Protein AF-A0A679JKT1-F1 (afdb_monomer)

Radius of gyration: 26.31 Å; Cα contacts (8 Å, |Δi|>4): 224; chains: 1; bounding box: 62×57×51 Å

Nearest PDB structures (foldseek):
  5t8l-assembly1_A  TM=8.518E-01  e=8.273E+00  Saccharomyces cerevisiae S288C
  6zvt-assembly1_A  TM=6.259E-01  e=7.792E+00  Nostoc punctiforme

Secondary structure (DSSP, 8-state):
----TT--EEETTS-EE------TT-SS-S-B-TT--BB-TTS-BSS-SSPPTT-EEEE---HHHHSPPPGGGTT-----SPPPPPPP-PPPHHHHHH-GGGHHHHHHHHHHHHHHHHSHIIIIIITT--GGGSHHHHHHHHH-HHHHHHHHHHHHHHHHHHHHTT-HHHHHHHHHHHHHHHHHHHHHHHHHHTT-

pLDDT: mean 76.39, std 17.06, range [40.06, 97.75]

Sequence (196 aa):
MRIEAGKWYLNREGNCVGPMQRDDDGITYFWRDGDGRSYFFDGRAGVGSLPSPHDLIREWINPAASAEPPMHDLVKRPATNTPPPIPPQYPSAEQLEADRSYDVLVSVLKDAHAQASRGKGKERHANGRPFERQPIMELGRMYGPGFAAGQAAKKAQEAMGMVARGERDAAAFELLGAINYLAACVMLIRENQNAA

Solvent-accessible surface area (backbone atoms only — not comparable to full-atom values): 11325 Å² total; per-residue (Å²): 94,82,67,57,67,73,40,37,25,22,25,68,78,68,48,82,47,68,66,26,42,72,44,92,79,74,76,75,46,35,31,67,48,101,86,66,53,47,25,34,59,55,27,38,53,59,94,65,94,65,92,44,65,66,19,43,76,46,78,49,72,59,66,76,78,72,43,76,73,66,78,84,62,77,83,73,69,80,84,66,92,64,76,76,78,77,75,81,84,70,76,52,73,70,59,56,67,71,44,66,90,45,50,69,60,52,47,54,53,49,50,24,50,44,42,55,69,68,30,66,41,35,79,75,56,22,83,80,44,57,72,85,68,16,61,74,38,53,50,20,69,74,67,34,40,62,49,23,48,52,52,18,53,52,29,44,55,52,18,53,56,28,45,78,72,68,38,49,69,61,17,52,55,34,37,32,51,18,51,51,24,46,52,47,23,54,50,46,52,52,54,56,64,76,74,110

Structure (mmCIF, N/CA/C/O backbone):
data_AF-A0A679JKT1-F1
#
_entry.id   AF-A0A679JKT1-F1
#
loop_
_atom_site.group_PDB
_atom_site.id
_atom_site.type_symbol
_atom_site.label_atom_id
_atom_site.label_alt_id
_atom_site.label_comp_id
_atom_site.label_asym_id
_atom_site.label_entity_id
_atom_site.label_seq_id
_atom_site.pdbx_PDB_ins_code
_atom_site.Cartn_x
_atom_site.Cartn_y
_atom_site.Cartn_z
_atom_site.occupancy
_atom_site.B_iso_or_equiv
_atom_site.auth_seq_id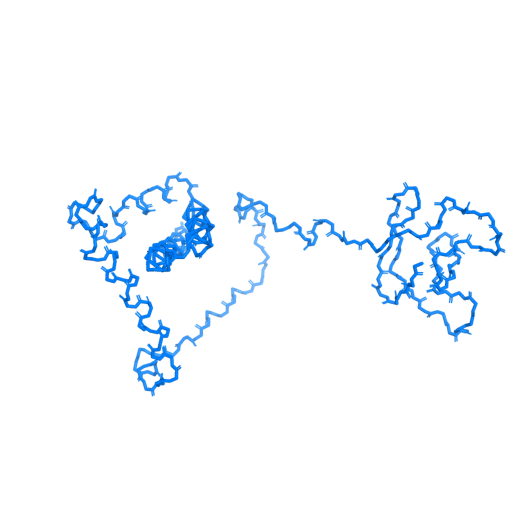
_atom_site.auth_comp_id
_atom_site.auth_asym_id
_atom_site.auth_atom_id
_atom_site.pdbx_PDB_model_num
ATOM 1 N N . MET A 1 1 ? 32.721 -21.381 -14.170 1.00 76.38 1 MET A N 1
ATOM 2 C CA . MET A 1 1 ? 31.313 -21.362 -13.702 1.00 76.38 1 MET A CA 1
ATOM 3 C C . MET A 1 1 ? 30.831 -22.802 -13.691 1.00 76.38 1 MET A C 1
ATOM 5 O O . MET A 1 1 ? 31.329 -23.545 -14.512 1.00 76.38 1 MET A O 1
ATOM 9 N N . ARG A 1 2 ? 29.941 -23.242 -12.795 1.00 80.38 2 ARG A N 1
ATOM 10 C CA . ARG A 1 2 ? 29.396 -24.609 -12.878 1.00 80.38 2 ARG A CA 1
ATOM 11 C C . ARG A 1 2 ? 28.041 -24.560 -13.569 1.00 80.38 2 ARG A C 1
ATOM 13 O O . ARG A 1 2 ? 27.189 -23.788 -13.141 1.00 80.38 2 ARG A O 1
ATOM 20 N N . ILE A 1 3 ? 27.871 -25.335 -14.633 1.00 80.50 3 ILE A N 1
ATOM 21 C CA . ILE A 1 3 ? 26.592 -25.421 -15.344 1.00 80.50 3 ILE A CA 1
ATOM 22 C C . ILE A 1 3 ? 25.700 -26.518 -14.754 1.00 80.50 3 ILE A C 1
ATOM 24 O O . ILE A 1 3 ? 26.190 -27.506 -14.204 1.00 80.50 3 ILE A O 1
ATOM 28 N N . GLU A 1 4 ? 24.388 -26.318 -14.841 1.00 81.06 4 GLU A N 1
ATOM 29 C CA . GLU A 1 4 ? 23.355 -27.205 -14.301 1.00 81.06 4 GLU A CA 1
ATOM 30 C C . GLU A 1 4 ? 22.292 -27.498 -15.363 1.00 81.06 4 GLU A C 1
ATOM 32 O O . GLU A 1 4 ? 22.040 -26.686 -16.255 1.00 81.06 4 GLU A O 1
ATOM 37 N N . ALA A 1 5 ? 21.677 -28.681 -15.280 1.00 79.50 5 ALA A N 1
ATOM 38 C CA . ALA A 1 5 ? 20.681 -29.116 -16.252 1.00 79.50 5 ALA A CA 1
ATOM 39 C C . ALA A 1 5 ? 19.387 -28.299 -16.106 1.00 79.50 5 ALA A C 1
ATOM 41 O O . ALA A 1 5 ? 19.027 -27.874 -15.010 1.00 79.50 5 ALA A O 1
ATOM 42 N N . GLY A 1 6 ? 18.691 -28.069 -17.217 1.00 76.94 6 GLY A N 1
ATOM 43 C CA . GLY A 1 6 ? 17.465 -27.272 -17.287 1.00 76.94 6 GLY A CA 1
ATOM 44 C C . GLY A 1 6 ? 17.681 -25.754 -17.290 1.00 76.94 6 GLY A C 1
ATOM 45 O O . GLY A 1 6 ? 16.730 -25.014 -17.537 1.00 76.94 6 GLY A O 1
ATOM 46 N N . LYS A 1 7 ? 18.909 -25.275 -17.059 1.00 82.94 7 LYS A N 1
ATOM 47 C CA . LYS A 1 7 ? 19.234 -23.843 -17.032 1.00 82.94 7 LYS A CA 1
ATOM 48 C C . LYS A 1 7 ? 19.700 -23.313 -18.387 1.00 82.94 7 LYS A C 1
ATOM 50 O O . LYS A 1 7 ? 20.114 -24.070 -19.265 1.00 82.94 7 LYS A O 1
ATOM 55 N N . TRP A 1 8 ? 19.650 -21.993 -18.528 1.00 86.12 8 TRP A N 1
ATOM 56 C CA . TRP A 1 8 ? 20.107 -21.243 -19.697 1.00 86.12 8 TRP A CA 1
ATOM 57 C C . TRP A 1 8 ? 21.292 -20.362 -19.311 1.00 86.12 8 TRP A C 1
ATOM 59 O O . TRP A 1 8 ? 21.389 -19.913 -18.171 1.00 86.12 8 TRP A O 1
ATOM 69 N N . TYR A 1 9 ? 22.194 -20.097 -20.251 1.00 87.12 9 TYR A N 1
ATOM 70 C CA . TYR A 1 9 ? 23.433 -19.360 -20.005 1.00 87.12 9 TYR A CA 1
ATOM 71 C C . TYR A 1 9 ? 23.728 -18.373 -21.133 1.00 87.12 9 TYR A C 1
ATOM 73 O O . TYR A 1 9 ? 23.290 -18.557 -22.264 1.00 87.12 9 TYR A O 1
ATOM 81 N N . LEU A 1 10 ? 24.484 -17.322 -20.823 1.00 88.56 10 LEU A N 1
ATOM 82 C CA . LEU A 1 10 ? 25.040 -16.403 -21.812 1.00 88.56 10 LEU A CA 1
ATOM 83 C C . LEU A 1 10 ? 26.463 -16.807 -22.167 1.00 88.56 10 LEU A C 1
ATOM 85 O O . LEU A 1 10 ? 27.278 -17.036 -21.267 1.00 88.56 10 LEU A O 1
ATOM 89 N N . ASN A 1 11 ? 26.772 -16.822 -23.461 1.00 88.56 11 ASN A N 1
ATOM 90 C CA . ASN A 1 11 ? 28.147 -16.932 -23.940 1.00 88.56 11 ASN A CA 1
ATOM 91 C C . ASN A 1 11 ? 28.856 -15.556 -23.966 1.00 88.56 11 ASN A C 1
ATOM 93 O O . ASN A 1 11 ? 28.236 -14.524 -23.685 1.00 88.56 11 ASN A O 1
ATOM 97 N N . ARG A 1 12 ? 30.157 -15.513 -24.292 1.00 84.38 12 ARG A N 1
ATOM 98 C CA . ARG A 1 12 ? 30.921 -14.246 -24.370 1.00 84.38 12 ARG A CA 1
ATOM 99 C C . ARG A 1 12 ? 30.419 -13.290 -25.450 1.00 84.38 12 ARG A C 1
ATOM 101 O O . ARG A 1 12 ? 30.621 -12.088 -25.319 1.00 84.38 12 ARG A O 1
ATOM 108 N N . GLU A 1 13 ? 29.772 -13.811 -26.484 1.00 84.06 13 GLU A N 1
ATOM 109 C CA . GLU A 1 13 ? 29.156 -13.023 -27.559 1.00 84.06 13 GLU A CA 1
ATOM 110 C C . GLU A 1 13 ? 27.803 -12.420 -27.147 1.00 84.06 13 GLU A C 1
ATOM 112 O O . GLU A 1 13 ? 27.255 -11.591 -27.867 1.00 84.06 13 GLU A O 1
ATOM 117 N N . GLY A 1 14 ? 27.267 -12.799 -25.982 1.00 82.81 14 GLY A N 1
ATOM 118 C CA . GLY A 1 14 ? 25.973 -12.331 -25.487 1.00 82.81 14 GLY A CA 1
ATOM 119 C C . GLY A 1 14 ? 24.776 -13.146 -25.985 1.00 82.81 14 GLY A C 1
ATOM 120 O O . GLY A 1 14 ? 23.637 -12.757 -25.732 1.00 82.81 14 GLY A O 1
ATOM 121 N N . ASN A 1 15 ? 25.011 -14.282 -26.641 1.00 83.62 15 ASN A N 1
ATOM 122 C CA . ASN A 1 15 ? 23.959 -15.190 -27.084 1.00 83.62 15 ASN A CA 1
ATOM 123 C C . ASN A 1 15 ? 23.443 -16.033 -25.913 1.00 83.62 15 ASN A C 1
ATOM 125 O O . ASN A 1 15 ? 24.225 -16.483 -25.070 1.00 83.62 15 ASN A O 1
ATOM 129 N N . CYS A 1 16 ? 22.128 -16.260 -25.878 1.00 83.81 16 CYS A N 1
ATOM 130 C CA . CYS A 1 16 ? 21.494 -17.177 -24.934 1.00 83.81 16 CYS A CA 1
ATOM 131 C C . CYS A 1 16 ? 21.598 -18.616 -25.448 1.00 83.81 16 CYS A C 1
ATOM 133 O O . CYS A 1 16 ? 21.284 -18.895 -26.604 1.00 83.81 16 CYS A O 1
ATOM 135 N N . VAL A 1 17 ? 22.039 -19.516 -24.576 1.00 82.19 17 VAL A N 1
ATOM 136 C CA . VAL A 1 17 ? 22.396 -20.896 -24.891 1.00 82.19 17 VAL A CA 1
ATOM 137 C C . VAL A 1 17 ? 21.733 -21.825 -23.865 1.00 82.19 17 VAL A C 1
ATOM 139 O O . VAL A 1 17 ? 21.900 -21.629 -22.658 1.00 82.19 17 VAL A O 1
ATOM 142 N N . GLY A 1 18 ? 20.961 -22.818 -24.319 1.00 79.19 18 GLY A N 1
ATOM 143 C CA . GLY A 1 18 ? 20.226 -23.760 -23.463 1.00 79.19 18 GLY A CA 1
ATOM 144 C C . GLY A 1 18 ? 18.940 -24.317 -24.108 1.00 79.19 18 GLY A C 1
ATOM 145 O O . GLY A 1 18 ? 18.740 -24.135 -25.310 1.00 79.19 18 GLY A O 1
ATOM 146 N N . PRO A 1 19 ? 18.073 -25.002 -23.331 1.00 77.44 19 PRO A N 1
ATOM 147 C CA . PRO A 1 19 ? 18.299 -25.395 -21.940 1.00 77.44 19 PRO A CA 1
ATOM 148 C C . PRO A 1 19 ? 19.352 -26.507 -21.870 1.00 77.44 19 PRO A C 1
ATOM 150 O O . PRO A 1 19 ? 19.332 -27.428 -22.684 1.00 77.44 19 PRO A O 1
ATOM 153 N N . MET A 1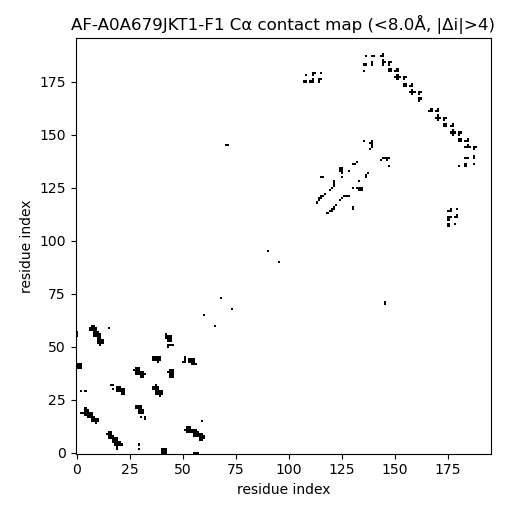 20 ? 20.260 -26.437 -20.896 1.00 77.88 20 MET A N 1
ATOM 154 C CA . MET A 1 20 ? 21.336 -27.422 -20.741 1.00 77.88 20 MET A CA 1
ATOM 155 C C . MET A 1 20 ? 20.770 -28.809 -20.410 1.00 77.88 20 MET A C 1
ATOM 157 O O . MET A 1 20 ? 19.872 -28.934 -19.578 1.00 77.88 20 MET A O 1
ATOM 161 N N . GLN A 1 21 ? 21.309 -29.861 -21.022 1.00 72.12 21 GLN A N 1
ATOM 162 C CA . GLN A 1 21 ? 20.855 -31.241 -20.832 1.00 72.12 21 GLN A CA 1
ATOM 163 C C . GLN A 1 21 ? 22.049 -32.146 -20.605 1.00 72.12 21 GLN A C 1
ATOM 165 O O . GLN A 1 21 ? 22.909 -32.258 -21.472 1.00 72.12 21 GLN A O 1
ATOM 170 N N . ARG A 1 22 ? 22.074 -32.819 -19.458 1.00 69.94 22 ARG A N 1
ATOM 171 C CA . ARG A 1 22 ? 23.148 -33.745 -19.120 1.00 69.94 22 ARG A CA 1
ATOM 172 C C . ARG A 1 22 ? 23.137 -34.930 -20.090 1.00 69.94 22 ARG A C 1
ATOM 174 O O . ARG A 1 22 ? 22.107 -35.580 -20.215 1.00 69.94 22 ARG A O 1
ATOM 181 N N . ASP A 1 23 ? 24.275 -35.185 -20.726 1.00 66.00 23 ASP A N 1
ATOM 182 C CA . ASP A 1 23 ? 24.462 -36.349 -21.592 1.00 66.00 23 ASP A CA 1
ATOM 183 C C . ASP A 1 23 ? 24.659 -37.622 -20.747 1.00 66.00 23 ASP A C 1
ATOM 185 O O . ASP A 1 23 ? 25.183 -37.552 -19.623 1.00 66.00 23 ASP A O 1
ATOM 189 N N . ASP A 1 24 ? 24.252 -38.772 -21.282 1.00 60.97 24 ASP A N 1
ATOM 190 C CA . ASP A 1 24 ? 24.222 -40.056 -20.562 1.00 60.97 24 ASP A CA 1
ATOM 191 C C . ASP A 1 24 ? 25.629 -40.530 -20.160 1.00 60.97 24 ASP A C 1
ATOM 193 O O . ASP A 1 24 ? 25.812 -41.168 -19.120 1.00 60.97 24 ASP A O 1
ATOM 197 N N . ASP A 1 25 ? 26.647 -40.125 -20.924 1.00 63.00 25 ASP A N 1
ATOM 198 C CA . ASP A 1 25 ? 28.049 -40.484 -20.694 1.00 63.00 25 ASP A CA 1
ATOM 199 C C . ASP A 1 25 ? 28.663 -39.800 -19.462 1.00 63.00 25 ASP A C 1
ATOM 201 O O . ASP A 1 25 ? 29.746 -40.182 -19.020 1.00 63.00 25 ASP A O 1
ATOM 205 N N . GLY A 1 26 ? 28.003 -38.781 -18.892 1.00 54.19 26 GLY A N 1
ATOM 206 C CA . GLY A 1 26 ? 28.260 -38.223 -17.557 1.00 54.19 26 GLY A CA 1
ATOM 207 C C . GLY A 1 26 ? 29.654 -37.642 -17.260 1.00 54.19 26 GLY A C 1
ATOM 208 O O . GLY A 1 26 ? 29.839 -37.101 -16.166 1.00 54.19 26 GLY A O 1
ATOM 209 N N . ILE A 1 27 ? 30.618 -37.746 -18.180 1.00 53.81 27 ILE A N 1
ATOM 210 C CA . ILE A 1 27 ? 32.049 -37.528 -17.914 1.00 53.81 27 ILE A CA 1
ATOM 211 C C . ILE A 1 27 ? 32.654 -36.433 -18.809 1.00 53.81 27 ILE A C 1
ATOM 213 O O . ILE A 1 27 ? 33.556 -35.731 -18.354 1.00 53.81 27 ILE A O 1
ATOM 217 N N . THR A 1 28 ? 32.171 -36.226 -20.041 1.00 54.06 28 THR A N 1
ATOM 218 C CA . THR A 1 28 ? 32.872 -35.350 -21.006 1.00 54.06 28 THR A CA 1
ATOM 219 C C . THR A 1 28 ? 32.113 -34.074 -21.368 1.00 54.06 28 THR A C 1
ATOM 221 O O . THR A 1 28 ? 32.738 -33.020 -21.452 1.00 54.06 28 THR A O 1
ATOM 224 N N . TYR A 1 29 ? 30.786 -34.114 -21.516 1.00 58.50 29 TYR A N 1
ATOM 225 C CA . TYR A 1 29 ? 29.999 -32.959 -21.967 1.00 58.50 29 TYR A CA 1
ATOM 226 C C . TYR A 1 29 ? 28.659 -32.848 -21.232 1.00 58.50 29 TYR A C 1
ATOM 228 O O . TYR A 1 29 ? 28.145 -33.822 -20.689 1.00 58.50 29 TYR A O 1
ATOM 236 N N . PHE A 1 30 ? 28.108 -31.636 -21.188 1.00 57.69 30 PHE A N 1
ATOM 237 C CA . PHE A 1 30 ? 26.917 -31.297 -20.411 1.00 57.69 30 PHE A CA 1
ATOM 238 C C . PHE A 1 30 ? 25.744 -30.793 -21.264 1.00 57.69 30 PHE A C 1
ATOM 240 O O . PHE A 1 30 ? 24.697 -30.527 -20.691 1.00 57.69 30 PHE A O 1
ATOM 247 N N . TRP A 1 31 ? 25.915 -30.584 -22.578 1.00 64.00 31 TRP A N 1
ATOM 248 C CA . TRP A 1 31 ? 24.841 -30.233 -23.525 1.00 64.00 31 TRP A CA 1
ATOM 249 C C . TRP A 1 31 ? 25.351 -30.189 -24.975 1.00 64.00 31 TRP A C 1
ATOM 251 O O . TRP A 1 31 ? 26.528 -29.884 -25.179 1.00 64.00 31 TRP A O 1
ATOM 261 N N . ARG A 1 32 ? 24.458 -30.417 -25.954 1.00 59.44 32 ARG A N 1
ATOM 262 C CA . ARG A 1 32 ? 24.672 -30.189 -27.392 1.00 59.44 32 ARG A CA 1
ATOM 263 C C . ARG A 1 32 ? 23.656 -29.160 -27.913 1.00 59.44 32 ARG A C 1
ATOM 265 O O . ARG A 1 32 ? 22.457 -29.397 -27.774 1.00 59.44 32 ARG A O 1
ATOM 272 N N . ASP A 1 33 ? 24.106 -28.041 -28.490 1.00 60.62 33 ASP A N 1
ATOM 273 C CA . ASP A 1 33 ? 23.184 -27.087 -29.136 1.00 60.62 33 ASP A CA 1
ATOM 274 C C . ASP A 1 33 ? 22.574 -27.640 -30.428 1.00 60.62 33 ASP A C 1
ATOM 276 O O . ASP A 1 33 ? 22.998 -28.675 -30.947 1.00 60.62 33 ASP A O 1
ATOM 280 N N . GLY A 1 34 ? 21.577 -26.931 -30.969 1.00 54.97 34 GLY A N 1
ATOM 281 C CA . GLY A 1 34 ? 21.023 -27.229 -32.294 1.00 54.97 34 GLY A CA 1
ATOM 282 C C . GLY A 1 34 ? 22.061 -27.175 -33.427 1.00 54.97 34 GLY A C 1
ATOM 283 O O . GLY A 1 34 ? 21.820 -27.754 -34.482 1.00 54.97 34 GLY A O 1
ATOM 284 N N . ASP A 1 35 ? 23.223 -26.559 -33.182 1.00 60.56 35 ASP A N 1
ATOM 285 C CA . ASP A 1 35 ? 24.371 -26.480 -34.092 1.00 60.56 35 ASP A CA 1
ATOM 286 C C . ASP A 1 35 ? 25.440 -27.571 -33.809 1.00 60.56 35 ASP A C 1
ATOM 288 O O . ASP A 1 35 ? 26.499 -27.586 -34.439 1.00 60.56 35 ASP A O 1
ATOM 292 N N . GLY A 1 36 ? 25.200 -28.499 -32.873 1.00 64.56 36 GLY A N 1
ATOM 293 C CA . GLY A 1 36 ? 26.108 -29.598 -32.532 1.00 64.56 36 GLY A CA 1
ATOM 294 C C . GLY A 1 36 ? 27.237 -29.290 -31.530 1.00 64.56 36 GLY A C 1
ATOM 295 O O . GLY A 1 36 ? 28.075 -30.162 -31.284 1.00 64.56 36 GLY A O 1
ATOM 296 N N . ARG A 1 37 ? 27.300 -28.096 -30.930 1.00 72.62 37 ARG A N 1
ATOM 297 C CA . ARG A 1 37 ? 28.378 -27.665 -30.017 1.00 72.62 37 ARG A CA 1
ATOM 298 C C . ARG A 1 37 ? 28.245 -28.294 -28.637 1.00 72.62 37 ARG A C 1
ATOM 300 O O . ARG A 1 37 ? 27.180 -28.232 -28.036 1.00 72.62 37 ARG A O 1
ATOM 307 N N . SER A 1 38 ? 29.350 -28.833 -28.117 1.00 76.31 38 SER A N 1
ATOM 308 C CA . SER A 1 38 ? 29.399 -29.489 -26.804 1.00 76.31 38 SER A CA 1
ATOM 309 C C . SER A 1 38 ? 30.114 -28.644 -25.748 1.00 76.31 38 SER A C 1
ATOM 311 O O . SER A 1 38 ? 31.177 -28.077 -26.015 1.00 76.31 38 SER A O 1
ATOM 313 N N . TYR A 1 39 ? 29.544 -28.593 -24.541 1.00 78.94 39 TYR A N 1
ATOM 314 C CA . TYR A 1 39 ? 30.040 -27.768 -23.433 1.00 78.94 39 TYR A CA 1
ATOM 315 C C . TYR A 1 39 ? 30.520 -28.614 -22.259 1.00 78.94 39 TYR A C 1
ATOM 317 O O . TYR A 1 39 ? 29.864 -29.580 -21.873 1.00 78.94 39 TYR A O 1
ATOM 325 N N . PHE A 1 40 ? 31.642 -28.226 -21.659 1.00 78.94 40 PHE A N 1
ATOM 326 C CA . PHE A 1 40 ? 32.156 -28.839 -20.435 1.00 78.94 40 PHE A CA 1
ATOM 327 C C . PHE A 1 40 ? 31.425 -28.315 -19.195 1.00 78.94 40 PHE A C 1
ATOM 329 O O . PHE A 1 40 ? 30.841 -27.232 -19.210 1.00 78.94 40 PHE A O 1
ATOM 336 N N . PHE A 1 41 ? 31.505 -29.057 -18.085 1.00 78.69 41 PHE A N 1
ATOM 337 C CA . PHE A 1 41 ? 30.872 -28.702 -16.803 1.00 78.69 41 PHE A CA 1
ATOM 338 C C . PHE A 1 41 ? 31.288 -27.324 -16.254 1.00 78.69 41 PHE A C 1
ATOM 340 O O . PHE A 1 41 ? 30.608 -26.772 -15.384 1.00 78.69 41 PHE A O 1
ATOM 347 N N . ASP A 1 42 ? 32.416 -26.790 -16.723 1.00 80.81 42 ASP A N 1
ATOM 348 C CA . ASP A 1 42 ? 32.959 -25.492 -16.333 1.00 80.81 42 ASP A CA 1
ATOM 349 C C . ASP A 1 42 ? 32.496 -24.326 -17.238 1.00 80.81 42 ASP A C 1
ATOM 351 O O . ASP A 1 42 ? 32.822 -23.162 -16.963 1.00 80.81 42 ASP A O 1
ATOM 355 N N . GLY A 1 43 ? 31.708 -24.636 -18.276 1.00 78.75 43 GLY A N 1
ATOM 356 C CA . GLY A 1 43 ? 31.130 -23.699 -19.235 1.00 78.75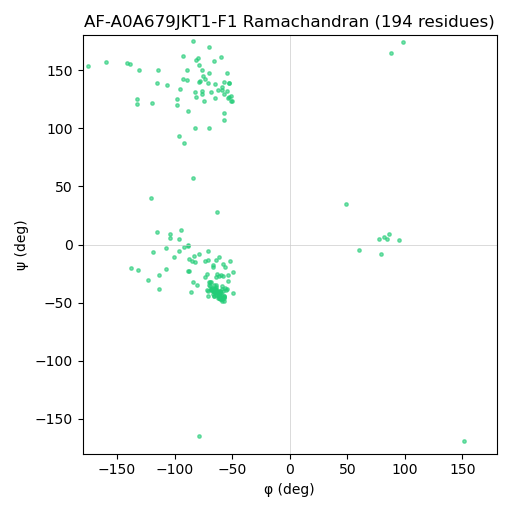 43 GLY A CA 1
ATOM 357 C C . GLY A 1 43 ? 31.935 -23.512 -20.524 1.00 78.75 43 GLY A C 1
ATOM 358 O O . GLY A 1 43 ? 31.546 -22.681 -21.343 1.00 78.75 43 GLY A O 1
ATOM 359 N N . ARG A 1 44 ? 33.038 -24.244 -20.729 1.00 82.69 44 ARG A N 1
ATOM 360 C CA . ARG A 1 44 ? 33.873 -24.091 -21.932 1.00 82.69 44 ARG A CA 1
ATOM 361 C C . ARG A 1 44 ? 33.290 -24.785 -23.153 1.00 82.69 44 ARG A C 1
ATOM 363 O O . ARG A 1 44 ? 32.815 -25.918 -23.058 1.00 82.69 44 ARG A O 1
ATOM 370 N N . ALA A 1 45 ? 33.398 -24.129 -24.303 1.00 76.62 45 ALA A N 1
ATOM 371 C CA . ALA A 1 45 ? 33.021 -24.688 -25.598 1.00 76.62 45 ALA A CA 1
ATOM 372 C C . ALA A 1 45 ? 34.263 -25.279 -26.298 1.00 76.62 45 ALA A C 1
ATOM 374 O O . ALA A 1 45 ? 34.996 -24.566 -26.984 1.00 76.62 45 ALA A O 1
ATOM 375 N N . GLY A 1 46 ? 34.507 -26.583 -26.115 1.00 72.44 46 GLY A N 1
ATOM 376 C CA . GLY A 1 46 ? 35.645 -27.307 -26.709 1.00 72.44 46 GLY A CA 1
ATOM 377 C C . GLY A 1 46 ? 36.859 -27.506 -25.784 1.00 72.44 46 GLY A C 1
ATOM 378 O O . GLY A 1 46 ? 36.885 -27.044 -24.648 1.00 72.44 46 GLY A O 1
ATOM 379 N N . VAL A 1 47 ? 37.855 -28.269 -26.256 1.00 64.06 47 VAL A N 1
ATOM 380 C CA . VAL A 1 47 ? 38.964 -28.828 -25.435 1.00 64.06 47 VAL A CA 1
ATOM 381 C C . VAL A 1 47 ? 40.231 -27.946 -25.434 1.00 64.06 47 VAL A C 1
ATOM 383 O O . VAL A 1 47 ? 41.309 -28.377 -25.030 1.00 64.06 47 VAL A O 1
ATOM 386 N N . GLY A 1 48 ? 40.133 -26.709 -25.925 1.00 64.62 48 GLY A N 1
ATOM 387 C CA . GLY A 1 48 ? 41.261 -25.778 -26.018 1.00 64.62 48 GLY A CA 1
ATOM 388 C C . GLY A 1 48 ? 41.610 -25.102 -24.687 1.00 64.62 48 GLY A C 1
ATOM 389 O O . GLY A 1 48 ? 40.764 -24.923 -23.813 1.00 64.62 48 GLY A O 1
ATOM 390 N N . SER A 1 49 ? 42.871 -24.686 -24.534 1.00 65.69 49 SER A N 1
ATOM 391 C CA . SER A 1 49 ? 43.336 -23.895 -23.380 1.00 65.69 49 SER A CA 1
ATOM 392 C C . SER A 1 49 ? 43.052 -22.394 -23.512 1.00 65.69 49 SER A C 1
ATOM 394 O O . SER A 1 49 ? 43.138 -21.668 -22.520 1.00 65.69 49 SER A O 1
ATOM 396 N N . LEU A 1 50 ? 42.716 -21.927 -24.718 1.00 75.88 50 LEU A N 1
ATOM 397 C CA . LEU A 1 50 ? 42.387 -20.533 -24.992 1.00 75.88 50 LEU A CA 1
ATOM 398 C C . LEU A 1 50 ? 40.886 -20.273 -24.789 1.00 75.88 50 LEU A C 1
ATOM 400 O O . LEU A 1 50 ? 40.080 -21.125 -25.167 1.00 75.88 50 LEU A O 1
ATOM 404 N N . PRO A 1 51 ? 40.503 -19.106 -24.237 1.00 78.12 51 PRO A N 1
ATOM 405 C CA . PRO A 1 51 ? 39.101 -18.719 -24.123 1.00 78.12 51 PRO A CA 1
ATOM 406 C C . PRO A 1 51 ? 38.414 -18.707 -25.491 1.00 78.12 51 PRO A C 1
ATOM 408 O O . PRO A 1 51 ? 38.905 -18.077 -26.429 1.00 78.12 51 PRO A O 1
ATOM 411 N N . SER A 1 52 ? 37.267 -19.372 -25.588 1.00 82.25 52 SER A N 1
ATOM 412 C CA . SER A 1 52 ? 36.436 -19.403 -26.793 1.00 82.25 52 SER A CA 1
ATOM 413 C C . SER A 1 52 ? 35.375 -18.298 -26.732 1.00 82.25 52 SER A C 1
ATOM 415 O O . SER A 1 52 ? 34.805 -18.073 -25.660 1.00 82.25 52 SER A O 1
ATOM 417 N N . PRO A 1 53 ? 35.028 -17.631 -27.853 1.00 82.81 53 PRO A N 1
ATOM 418 C CA . PRO A 1 53 ? 33.867 -16.732 -27.922 1.00 82.81 53 PRO A CA 1
ATOM 419 C C . PRO A 1 53 ? 32.560 -17.400 -27.468 1.00 82.81 53 PRO A C 1
ATOM 421 O O . PRO A 1 53 ? 31.653 -16.751 -26.949 1.00 82.81 53 PRO A O 1
ATOM 424 N N . HIS A 1 54 ? 32.486 -18.723 -27.595 1.00 83.50 54 HIS A N 1
ATOM 425 C CA . HIS A 1 54 ? 31.314 -19.491 -27.207 1.00 83.50 54 HIS A CA 1
ATOM 426 C C . HIS A 1 54 ? 31.329 -19.938 -25.739 1.00 83.50 54 HIS A C 1
ATOM 428 O O . HIS A 1 54 ? 30.351 -20.538 -25.304 1.00 83.50 54 HIS A O 1
ATOM 434 N N . ASP A 1 55 ? 32.376 -19.632 -24.963 1.00 86.12 55 ASP A N 1
ATOM 435 C CA . ASP A 1 55 ? 32.414 -19.953 -23.533 1.00 86.12 55 ASP A CA 1
ATOM 436 C C . ASP A 1 55 ? 31.253 -19.292 -22.790 1.00 86.12 55 ASP A C 1
ATOM 438 O O . ASP A 1 55 ? 30.976 -18.099 -22.953 1.00 86.12 55 ASP A O 1
ATOM 442 N N . LEU A 1 56 ? 30.611 -20.061 -21.917 1.00 87.06 56 LEU A N 1
ATOM 443 C CA . LEU A 1 56 ? 29.540 -19.590 -21.056 1.00 87.06 56 LEU A CA 1
ATOM 444 C C . LEU A 1 56 ? 30.131 -18.774 -19.904 1.00 87.06 56 LEU A C 1
ATOM 446 O O . LEU A 1 56 ? 31.043 -19.220 -19.204 1.00 87.06 56 LEU A O 1
ATOM 450 N N . ILE A 1 57 ? 29.592 -17.577 -19.682 1.00 89.75 57 ILE A N 1
ATOM 451 C CA . ILE A 1 57 ? 30.125 -16.624 -18.699 1.00 89.75 57 ILE A CA 1
ATOM 452 C C . ILE A 1 57 ? 29.193 -16.359 -17.519 1.00 89.75 57 ILE A C 1
ATOM 454 O O . ILE A 1 57 ? 29.679 -16.005 -16.446 1.00 89.75 57 ILE A O 1
ATOM 458 N N . ARG A 1 58 ? 27.875 -16.529 -17.686 1.00 89.06 58 ARG A N 1
ATOM 459 C CA . ARG A 1 58 ? 26.887 -16.401 -16.601 1.00 89.06 58 ARG A CA 1
ATOM 460 C C . ARG A 1 58 ? 25.577 -17.107 -16.929 1.00 89.06 58 ARG A C 1
ATOM 462 O O . ARG A 1 58 ? 25.258 -17.287 -18.101 1.00 89.06 58 ARG A O 1
ATOM 469 N N . GLU A 1 59 ? 24.813 -17.459 -15.899 1.00 86.75 59 GLU A N 1
ATOM 470 C CA . GLU A 1 59 ? 23.423 -17.907 -16.044 1.00 86.75 59 GLU A CA 1
ATOM 471 C C . GLU A 1 59 ? 22.590 -16.802 -16.717 1.00 86.75 59 GLU A C 1
ATOM 473 O O . GLU A 1 59 ? 22.698 -15.618 -16.373 1.00 86.75 59 GLU A O 1
ATOM 478 N N . TRP A 1 60 ? 21.802 -17.182 -17.720 1.00 81.56 60 TRP A N 1
ATOM 479 C CA . TRP A 1 60 ? 20.858 -16.296 -18.377 1.00 81.56 60 TRP A CA 1
ATOM 480 C C . TRP A 1 60 ? 19.538 -16.346 -17.625 1.00 81.56 60 TRP A C 1
ATOM 482 O O . TRP A 1 60 ? 18.852 -17.365 -17.593 1.00 81.56 60 TRP A O 1
ATOM 492 N N . ILE A 1 61 ? 19.180 -15.211 -17.041 1.00 79.00 61 ILE A N 1
ATOM 493 C CA . ILE A 1 61 ? 17.873 -14.996 -16.436 1.00 79.00 61 ILE A CA 1
ATOM 494 C C . ILE A 1 61 ? 17.050 -14.257 -17.478 1.00 79.00 61 ILE A C 1
ATOM 496 O O . ILE A 1 61 ? 17.443 -13.165 -17.893 1.00 79.00 61 ILE A O 1
ATOM 500 N N . ASN A 1 62 ? 15.935 -14.851 -17.906 1.00 66.62 62 ASN A N 1
ATOM 501 C CA . ASN A 1 62 ? 15.040 -14.227 -18.871 1.00 66.62 62 ASN A CA 1
ATOM 502 C C . ASN A 1 62 ? 14.577 -12.859 -18.337 1.00 66.62 62 ASN A C 1
ATOM 504 O O . ASN A 1 62 ? 13.814 -12.829 -17.367 1.00 66.62 62 ASN A O 1
ATOM 508 N N . PRO A 1 63 ? 14.966 -11.737 -18.966 1.00 58.97 63 PRO A N 1
ATOM 509 C CA . PRO A 1 63 ? 14.548 -10.422 -18.502 1.00 58.97 63 PRO A CA 1
ATOM 510 C C . PRO A 1 63 ? 13.035 -10.198 -18.653 1.00 58.97 63 PRO A C 1
ATOM 512 O O . PRO A 1 63 ? 12.490 -9.352 -17.959 1.00 58.97 63 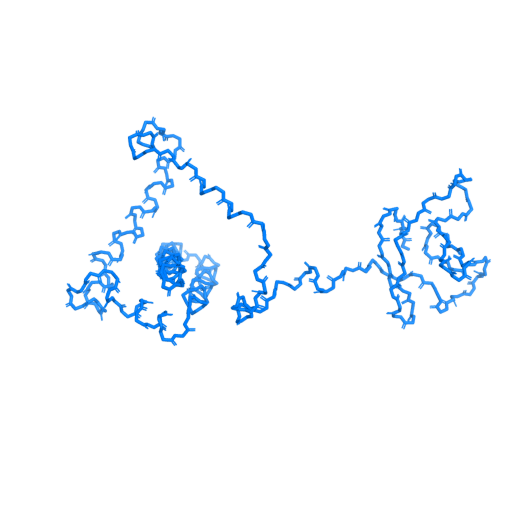PRO A O 1
ATOM 515 N N . ALA A 1 64 ? 12.332 -10.972 -19.490 1.00 52.94 64 ALA A N 1
ATOM 516 C CA . ALA A 1 64 ? 10.870 -10.947 -19.593 1.00 52.94 64 ALA A CA 1
ATOM 517 C C . ALA A 1 64 ? 10.159 -11.839 -18.555 1.00 52.94 64 ALA A C 1
ATOM 519 O O . ALA A 1 64 ? 8.955 -11.707 -18.370 1.00 52.94 64 ALA A O 1
ATOM 520 N N . ALA A 1 65 ? 10.880 -12.744 -17.881 1.00 50.97 65 ALA A N 1
ATOM 521 C CA . ALA A 1 65 ? 10.336 -13.509 -16.754 1.00 50.97 65 ALA A CA 1
ATOM 522 C C . ALA A 1 65 ? 10.515 -12.771 -15.417 1.00 50.97 65 ALA A C 1
ATOM 524 O O . ALA A 1 65 ? 9.776 -13.034 -14.474 1.00 50.97 65 ALA A O 1
ATOM 525 N N . SER A 1 66 ? 11.486 -11.853 -15.336 1.00 46.34 66 SER A N 1
ATOM 526 C CA . SER A 1 66 ? 11.717 -10.974 -14.182 1.00 46.34 66 SER A CA 1
ATOM 527 C C . SER A 1 66 ? 11.174 -9.551 -14.361 1.00 46.34 66 SER A C 1
ATOM 529 O O . SER A 1 66 ? 11.102 -8.808 -13.385 1.00 46.34 66 SER A O 1
ATOM 531 N N . ALA A 1 67 ? 10.758 -9.164 -15.568 1.00 43.34 67 ALA A N 1
ATOM 532 C CA . ALA A 1 67 ? 9.946 -7.975 -15.772 1.00 43.34 67 ALA A CA 1
ATOM 533 C C . ALA A 1 67 ? 8.483 -8.329 -15.502 1.00 43.34 67 ALA A C 1
ATOM 535 O O . ALA A 1 67 ? 7.795 -8.883 -16.361 1.00 43.34 67 ALA A O 1
ATOM 536 N N . GLU A 1 68 ? 7.984 -7.977 -14.316 1.00 44.47 68 GLU A N 1
ATOM 537 C CA . GLU A 1 68 ? 6.551 -7.725 -14.206 1.00 44.47 68 GLU A CA 1
ATOM 538 C C . GLU A 1 68 ? 6.178 -6.728 -15.317 1.00 44.47 68 GLU A C 1
ATOM 540 O O . GLU A 1 68 ? 6.863 -5.706 -15.471 1.00 44.47 68 GLU A O 1
ATOM 545 N N . PRO A 1 69 ? 5.163 -7.025 -16.149 1.00 40.06 69 PRO A N 1
ATOM 546 C CA . PRO A 1 69 ? 4.780 -6.110 -17.208 1.00 40.06 69 PRO A CA 1
ATOM 547 C C . PRO A 1 69 ? 4.435 -4.756 -16.577 1.00 40.06 69 PRO A C 1
ATOM 549 O O . PRO A 1 69 ? 3.805 -4.723 -15.515 1.00 40.06 69 PRO A O 1
ATOM 552 N N . PRO A 1 70 ? 4.829 -3.629 -17.198 1.00 46.03 70 PRO A N 1
ATOM 553 C CA . PRO A 1 70 ? 4.443 -2.321 -16.698 1.00 46.03 70 PRO A CA 1
ATOM 554 C C . PRO A 1 70 ? 2.920 -2.291 -16.548 1.00 46.03 70 PRO A C 1
ATOM 556 O O . PRO A 1 70 ? 2.185 -2.596 -17.489 1.00 46.03 70 PRO A O 1
ATOM 559 N N . MET A 1 71 ? 2.451 -1.934 -15.349 1.00 48.12 71 MET A N 1
ATOM 560 C CA . MET A 1 71 ? 1.045 -2.021 -14.923 1.00 48.12 71 MET A CA 1
ATOM 561 C C . MET A 1 71 ? 0.025 -1.355 -15.866 1.00 48.12 71 MET A C 1
ATOM 563 O O . MET A 1 71 ? -1.171 -1.611 -15.753 1.00 48.12 71 MET A O 1
ATOM 567 N N . HIS A 1 72 ? 0.473 -0.522 -16.807 1.00 45.28 72 HIS A N 1
ATOM 568 C CA . HIS A 1 72 ? -0.378 0.117 -17.806 1.00 45.28 72 HIS A CA 1
ATOM 569 C C . HIS A 1 72 ? -0.877 -0.810 -18.927 1.00 45.28 72 HIS A C 1
ATOM 571 O O . HIS A 1 72 ? -1.826 -0.427 -19.607 1.00 45.28 72 HIS A O 1
ATOM 577 N N . ASP A 1 73 ? -0.313 -2.012 -19.112 1.00 42.19 73 ASP A N 1
ATOM 578 C CA . ASP A 1 73 ? -0.664 -2.886 -20.251 1.00 42.19 73 ASP A CA 1
ATOM 579 C C . ASP A 1 73 ? -1.572 -4.083 -19.894 1.00 42.19 73 ASP A C 1
ATOM 581 O O . ASP A 1 73 ? -1.862 -4.949 -20.718 1.00 42.19 73 ASP A O 1
ATOM 585 N N . LEU A 1 74 ? -2.111 -4.121 -18.669 1.00 46.44 74 LEU A N 1
ATOM 586 C CA . LEU A 1 74 ? -3.072 -5.153 -18.243 1.00 46.44 74 LEU A CA 1
ATOM 587 C C . LEU A 1 74 ? -4.463 -5.018 -18.894 1.00 46.44 74 LEU A C 1
ATOM 589 O O . LEU A 1 74 ? -5.312 -5.888 -18.714 1.00 46.44 74 LEU A O 1
ATOM 593 N N . VAL A 1 75 ? -4.701 -3.958 -19.671 1.00 50.34 75 VAL A N 1
ATOM 594 C CA . VAL A 1 75 ? -6.005 -3.666 -20.293 1.00 50.34 75 VAL A CA 1
ATOM 595 C C . VAL A 1 75 ? -6.179 -4.358 -21.658 1.00 50.34 75 VAL A C 1
ATOM 597 O O . VAL A 1 75 ? -7.293 -4.431 -22.164 1.00 50.34 75 VAL A O 1
ATOM 600 N N . LYS A 1 76 ? -5.120 -4.920 -22.265 1.00 44.19 76 LYS A N 1
ATOM 601 C CA . LYS A 1 76 ? -5.168 -5.461 -23.641 1.00 44.19 76 LYS A CA 1
ATOM 602 C C . LYS A 1 76 ? -4.828 -6.950 -23.764 1.00 44.19 76 LYS A C 1
ATOM 604 O O . LYS A 1 76 ? -4.170 -7.360 -24.717 1.00 44.19 76 LYS A O 1
ATOM 609 N N . ARG A 1 77 ? -5.286 -7.798 -22.839 1.00 44.06 77 ARG A N 1
ATOM 610 C CA . ARG A 1 77 ? -5.254 -9.252 -23.081 1.00 44.06 77 ARG A CA 1
ATOM 611 C C . ARG A 1 77 ? -6.458 -9.672 -23.935 1.00 44.06 77 ARG A C 1
ATOM 613 O O . ARG A 1 77 ? -7.582 -9.380 -23.532 1.00 44.06 77 ARG A O 1
ATOM 620 N N . PRO A 1 78 ? -6.274 -10.378 -25.069 1.00 42.19 78 PRO A N 1
ATOM 621 C CA . PRO A 1 78 ? -7.387 -11.075 -25.702 1.00 42.19 78 PRO A CA 1
ATOM 622 C C . PRO A 1 78 ? -7.911 -12.134 -24.726 1.00 42.19 78 PRO A C 1
ATOM 624 O O . PRO A 1 78 ? -7.123 -12.857 -24.112 1.00 42.19 78 PRO A O 1
ATOM 627 N N . ALA A 1 79 ? -9.232 -12.186 -24.552 1.00 46.88 79 ALA A N 1
ATOM 628 C CA . ALA A 1 79 ? -9.890 -13.132 -23.663 1.00 46.88 79 ALA A CA 1
ATOM 629 C C . ALA A 1 79 ? -9.518 -14.567 -24.064 1.00 46.88 79 ALA A C 1
ATOM 631 O O . ALA A 1 79 ? -9.957 -15.086 -25.088 1.00 46.88 79 ALA A O 1
ATOM 632 N N . THR A 1 80 ? -8.676 -15.214 -23.264 1.00 44.91 80 THR A N 1
ATOM 633 C CA . THR A 1 80 ? -8.519 -16.664 -23.318 1.00 44.91 80 THR A CA 1
ATOM 634 C C . THR A 1 80 ? -9.821 -17.269 -22.802 1.00 44.91 80 THR A C 1
ATOM 636 O O . THR A 1 80 ? -10.267 -16.871 -21.728 1.00 44.91 80 THR A O 1
ATOM 639 N N . ASN A 1 81 ? -10.405 -18.233 -23.524 1.00 49.12 81 ASN A N 1
ATOM 640 C CA . ASN A 1 81 ? -11.613 -19.000 -23.158 1.00 49.12 81 ASN A CA 1
ATOM 641 C C . ASN A 1 81 ? -11.450 -19.872 -21.889 1.00 49.12 81 ASN A C 1
ATOM 643 O O . ASN A 1 81 ? -12.085 -20.915 -21.743 1.00 49.12 81 ASN A O 1
ATOM 647 N N . THR A 1 82 ? -10.580 -19.478 -20.967 1.00 43.22 82 THR A N 1
ATOM 648 C CA . THR A 1 82 ? -10.469 -20.090 -19.654 1.00 43.22 82 THR A CA 1
ATOM 649 C C . THR A 1 82 ? -11.674 -19.620 -18.840 1.00 43.22 82 THR A C 1
ATOM 651 O O . THR A 1 82 ? -11.863 -18.406 -18.718 1.00 43.22 82 THR A O 1
ATOM 654 N N . PRO A 1 83 ? -12.506 -20.529 -18.294 1.00 42.34 83 PRO A N 1
ATOM 655 C CA . PRO A 1 83 ? -13.556 -20.123 -17.371 1.00 42.34 83 PRO A CA 1
ATOM 656 C C . PRO A 1 83 ? -12.921 -19.290 -16.248 1.00 42.34 83 PRO A C 1
ATOM 658 O O . PRO A 1 83 ? -11.807 -19.617 -15.815 1.00 42.34 83 PRO A O 1
ATOM 661 N N . PRO A 1 84 ? -13.571 -18.193 -15.814 1.00 50.44 84 PRO A N 1
ATOM 662 C CA . PRO A 1 84 ? -13.022 -17.343 -14.771 1.00 50.44 84 PRO A CA 1
ATOM 663 C C . PRO A 1 84 ? -12.676 -18.215 -13.560 1.00 50.44 84 PRO A C 1
ATOM 665 O O . PRO A 1 84 ? -13.442 -19.134 -13.243 1.00 50.44 84 PRO A O 1
ATOM 668 N N . PRO A 1 85 ? -11.527 -17.980 -12.898 1.00 50.16 85 PRO A N 1
ATOM 669 C CA . PRO A 1 85 ? -11.208 -18.703 -11.681 1.00 50.16 85 PRO A CA 1
ATOM 670 C C . PRO A 1 85 ? -12.397 -18.560 -10.733 1.00 50.16 85 PRO A C 1
ATOM 672 O O . PRO A 1 85 ? -12.872 -17.445 -10.503 1.00 50.16 85 PRO A O 1
ATOM 675 N N . ILE A 1 86 ? -12.900 -19.694 -10.236 1.00 49.62 86 ILE A N 1
ATOM 676 C CA . ILE A 1 86 ? -13.946 -19.706 -9.213 1.00 49.62 86 ILE A CA 1
ATOM 677 C C . ILE A 1 86 ? -13.453 -18.764 -8.111 1.00 49.62 86 ILE A C 1
ATOM 679 O O . ILE A 1 86 ? -12.325 -18.958 -7.638 1.00 49.62 86 ILE A O 1
ATOM 683 N N . PRO A 1 87 ? -14.220 -17.720 -7.742 1.00 55.94 87 PRO A N 1
ATOM 684 C CA . PRO A 1 87 ? -13.781 -16.807 -6.707 1.00 55.94 87 PRO A CA 1
ATOM 685 C C . PRO A 1 87 ? -13.463 -17.639 -5.463 1.00 55.94 87 PRO A C 1
ATOM 687 O O . PRO A 1 87 ? -14.260 -18.517 -5.114 1.00 55.94 87 PRO A O 1
ATOM 690 N N . PRO A 1 88 ? -12.300 -17.425 -4.823 1.00 55.09 88 PRO A N 1
ATOM 691 C CA . PRO A 1 88 ? -11.975 -18.136 -3.599 1.00 55.09 88 PRO A CA 1
ATOM 692 C C . PRO A 1 88 ? -13.147 -17.980 -2.631 1.00 55.09 88 PRO A C 1
ATOM 694 O O . PRO A 1 88 ? -13.591 -16.864 -2.350 1.00 55.09 88 PRO A O 1
ATOM 697 N N . GLN A 1 89 ? -13.692 -19.109 -2.177 1.00 64.50 89 GLN A N 1
ATOM 698 C CA . GLN A 1 89 ? -14.724 -19.101 -1.153 1.00 64.50 89 GLN A CA 1
ATOM 699 C C . GLN A 1 89 ? -14.054 -18.670 0.145 1.00 64.50 89 GLN A C 1
ATOM 701 O O . GLN A 1 89 ? -13.345 -19.447 0.783 1.00 64.50 89 GLN A O 1
ATOM 706 N N . TYR A 1 90 ? -14.216 -17.397 0.489 1.00 68.75 90 TYR A N 1
ATOM 707 C CA . TYR A 1 90 ? -13.740 -16.887 1.761 1.00 68.75 90 TYR A CA 1
ATOM 708 C C . TYR A 1 90 ? -14.658 -17.383 2.885 1.00 68.75 90 TYR A C 1
ATOM 710 O O . TYR A 1 90 ? -15.875 -17.449 2.683 1.00 68.75 90 TYR A O 1
ATOM 718 N N . PRO A 1 91 ? -14.100 -17.718 4.059 1.00 66.56 91 PRO A N 1
ATOM 719 C CA . PRO A 1 91 ? -14.901 -17.990 5.246 1.00 66.56 91 PRO A CA 1
ATOM 720 C C . PRO A 1 91 ? -15.832 -16.806 5.547 1.00 66.56 91 PRO A C 1
ATOM 722 O O . PRO A 1 91 ? -15.497 -15.647 5.284 1.00 66.56 91 PRO A O 1
ATOM 725 N N . SER A 1 92 ? -17.012 -17.098 6.094 1.00 71.06 92 SER A N 1
ATOM 726 C CA . SER A 1 92 ? -17.947 -16.079 6.566 1.00 71.06 92 SER A CA 1
ATOM 727 C C . SER A 1 92 ? -17.312 -15.219 7.667 1.00 71.06 92 SER A C 1
ATOM 729 O O . SER A 1 92 ? -16.337 -15.617 8.309 1.00 71.06 92 SER A O 1
ATOM 731 N N . ALA A 1 93 ? -17.881 -14.037 7.921 1.00 67.50 93 ALA A N 1
ATOM 732 C CA . ALA A 1 93 ? -17.421 -13.171 9.009 1.00 67.50 93 ALA A CA 1
ATOM 733 C C . ALA A 1 93 ? -17.416 -13.901 10.369 1.00 67.50 93 ALA A C 1
ATOM 735 O O . ALA A 1 93 ? -16.459 -13.772 11.123 1.00 67.50 93 ALA A O 1
ATOM 736 N N . GLU A 1 94 ? -18.420 -14.744 10.632 1.00 68.50 94 GLU A N 1
ATOM 737 C CA . GLU A 1 94 ? -18.488 -15.582 11.841 1.00 68.50 94 GLU A CA 1
ATOM 738 C C . GLU A 1 94 ? -17.352 -16.612 11.911 1.00 68.50 94 GLU A C 1
ATOM 740 O O . GLU A 1 94 ? -16.789 -16.849 12.978 1.00 68.50 94 GLU A O 1
ATOM 745 N N . GLN A 1 95 ? -16.976 -17.210 10.776 1.00 66.94 95 GLN A N 1
ATOM 746 C CA . GLN A 1 95 ? -15.872 -18.170 10.714 1.00 66.94 95 GLN A CA 1
ATOM 747 C C . GLN A 1 95 ? -14.509 -17.496 10.931 1.00 66.94 95 GLN A C 1
ATOM 749 O O . GLN A 1 95 ? -13.621 -18.105 11.522 1.00 66.94 95 GLN A O 1
ATOM 754 N N . LEU A 1 96 ? -14.351 -16.239 10.501 1.00 66.75 96 LEU A N 1
ATOM 755 C CA . LEU A 1 96 ? -13.153 -15.437 10.770 1.00 66.75 96 LEU A CA 1
ATOM 756 C C . LEU A 1 96 ? -13.045 -15.022 12.245 1.00 66.75 96 LEU A C 1
ATOM 758 O O . LEU A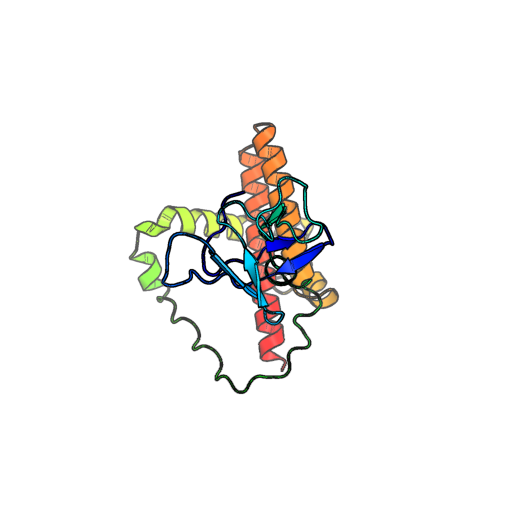 1 96 ? -11.941 -14.964 12.775 1.00 66.75 96 LEU A O 1
ATOM 762 N N . GLU A 1 97 ? -14.165 -14.745 12.916 1.00 65.75 97 GLU A N 1
ATOM 763 C CA . GLU A 1 97 ? -14.176 -14.364 14.338 1.00 65.75 97 GLU A CA 1
ATOM 764 C C . GLU A 1 97 ? -13.896 -15.539 15.288 1.00 65.75 97 GLU A C 1
ATOM 766 O O . GLU A 1 97 ? -13.355 -15.339 16.378 1.00 65.75 97 GLU A O 1
ATOM 771 N N . ALA A 1 98 ? -14.231 -16.766 14.879 1.00 65.69 98 ALA A N 1
ATOM 772 C CA . ALA A 1 98 ? -13.946 -17.975 15.651 1.00 65.69 98 ALA A CA 1
ATOM 773 C C . ALA A 1 98 ? -12.449 -18.341 15.661 1.00 65.69 98 ALA A C 1
ATOM 775 O O . ALA A 1 98 ? -11.973 -18.980 16.605 1.00 65.69 98 ALA A O 1
ATOM 776 N N . ASP A 1 99 ? -11.697 -17.920 14.642 1.00 68.44 99 ASP A N 1
ATOM 777 C CA . ASP A 1 99 ? -10.269 -18.191 14.526 1.00 68.44 99 ASP A CA 1
ATOM 778 C C . ASP A 1 99 ? -9.423 -17.073 15.152 1.00 68.44 99 ASP A C 1
ATOM 780 O O . ASP A 1 99 ? -8.942 -16.142 14.501 1.00 68.44 99 ASP A O 1
ATOM 784 N N . ARG A 1 100 ? -9.189 -17.208 16.460 1.00 73.81 100 ARG A N 1
ATOM 785 C CA . ARG A 1 100 ? -8.346 -16.295 17.249 1.00 73.81 100 ARG A CA 1
ATOM 786 C C . ARG A 1 100 ? -6.883 -16.246 16.776 1.00 73.81 100 ARG A C 1
ATOM 788 O O . ARG A 1 100 ? -6.138 -15.378 17.229 1.00 73.81 100 ARG A O 1
ATOM 795 N N . SER A 1 101 ? -6.443 -17.144 15.882 1.00 78.81 101 SER A N 1
ATOM 796 C CA . SER A 1 101 ? -5.065 -17.148 15.367 1.00 78.81 101 SER A CA 1
ATOM 797 C C . SER A 1 101 ? -4.736 -15.924 14.501 1.00 78.81 101 SER A C 1
ATOM 799 O O . SER A 1 101 ? -3.563 -15.578 14.349 1.00 78.81 101 SER A O 1
ATOM 801 N N . TYR A 1 102 ? -5.755 -15.208 14.010 1.00 79.06 102 TYR A N 1
ATOM 802 C CA . TYR A 1 102 ? -5.600 -14.014 13.174 1.00 79.06 102 TYR A CA 1
ATOM 803 C C . TYR A 1 102 ? -5.862 -12.687 13.901 1.00 79.06 102 TYR A C 1
ATOM 805 O O . TYR A 1 102 ? -5.802 -11.634 13.262 1.00 79.06 102 TYR A O 1
ATOM 813 N N . ASP A 1 103 ? -6.089 -12.692 15.220 1.00 85.38 103 ASP A N 1
ATOM 814 C CA . ASP A 1 103 ? -6.440 -11.496 16.008 1.00 85.38 103 ASP A CA 1
ATOM 815 C C . ASP A 1 103 ? -5.500 -10.304 15.752 1.00 85.38 103 ASP A C 1
ATOM 817 O O . ASP A 1 103 ? -5.948 -9.164 15.606 1.00 85.38 103 ASP A O 1
ATOM 821 N N . VAL A 1 104 ? -4.192 -10.562 15.656 1.00 85.31 104 VAL A N 1
ATOM 822 C CA . VAL A 1 104 ? -3.175 -9.522 15.426 1.00 85.31 104 VAL A CA 1
ATOM 823 C C . VAL A 1 104 ? -3.334 -8.882 14.047 1.00 85.31 104 VAL A C 1
ATOM 825 O O . VAL A 1 104 ? -3.303 -7.658 13.924 1.00 85.31 104 VAL A O 1
ATOM 828 N N . LEU A 1 105 ? -3.555 -9.687 13.006 1.00 88.06 105 LEU A N 1
ATOM 829 C CA . LEU A 1 105 ? -3.797 -9.179 11.656 1.00 88.06 105 LEU A CA 1
ATOM 830 C C . LEU A 1 105 ? -5.116 -8.402 11.597 1.00 88.06 105 LEU A C 1
ATOM 832 O O . LEU A 1 105 ? -5.165 -7.305 11.040 1.00 88.06 105 LEU A O 1
ATOM 836 N N . VAL A 1 106 ? -6.171 -8.939 12.213 1.00 89.56 106 VAL A N 1
ATOM 837 C CA . VAL A 1 106 ? -7.471 -8.269 12.315 1.00 89.56 106 VAL A CA 1
ATOM 838 C C . VAL A 1 106 ? -7.328 -6.916 13.012 1.00 89.56 106 VAL A C 1
ATOM 840 O O . VAL A 1 106 ? -7.935 -5.946 12.563 1.00 89.56 106 VAL A O 1
ATOM 843 N N . SER A 1 107 ? -6.504 -6.817 14.059 1.00 89.31 107 SER A N 1
ATOM 844 C CA . SER A 1 107 ? -6.208 -5.542 14.722 1.00 89.31 107 SER A CA 1
ATOM 845 C C . SER A 1 107 ? -5.600 -4.528 13.753 1.00 89.31 107 SER A C 1
ATOM 847 O O . SER A 1 107 ? -6.112 -3.419 13.645 1.00 89.31 107 SER A O 1
ATOM 849 N N . VAL A 1 108 ? -4.582 -4.914 12.977 1.00 94.06 108 VAL A N 1
ATOM 850 C CA . VAL A 1 108 ? -3.943 -4.016 11.994 1.00 94.06 108 VAL A CA 1
ATOM 851 C C . VAL A 1 108 ? -4.940 -3.548 10.927 1.00 94.06 108 VAL A C 1
ATOM 853 O O . VAL A 1 108 ? -4.968 -2.371 10.563 1.00 94.06 108 VAL A O 1
ATOM 856 N N . LEU A 1 109 ? -5.800 -4.445 10.439 1.00 94.56 109 LEU A N 1
ATOM 857 C CA . LEU A 1 109 ? -6.841 -4.092 9.469 1.00 94.56 109 LEU A CA 1
ATOM 858 C C . LEU A 1 109 ? -7.893 -3.149 10.077 1.00 94.56 109 LEU A C 1
ATOM 860 O O . LEU A 1 109 ? -8.335 -2.207 9.413 1.00 94.56 109 LEU A O 1
ATOM 864 N N . LYS A 1 110 ? -8.261 -3.354 11.348 1.00 92.44 110 LYS A N 1
ATOM 865 C CA . LYS A 1 110 ? -9.138 -2.444 12.100 1.00 92.44 110 LYS A CA 1
ATOM 866 C C . LYS A 1 110 ? -8.496 -1.069 12.283 1.00 92.44 110 LYS A C 1
ATOM 868 O O . LYS A 1 110 ? -9.196 -0.069 12.127 1.00 92.44 110 LYS A O 1
ATOM 873 N N . ASP A 1 111 ? -7.193 -1.004 12.536 1.00 92.75 111 ASP A N 1
ATOM 874 C CA . ASP A 1 111 ? -6.457 0.256 12.667 1.00 92.75 111 ASP A CA 1
ATOM 875 C C . ASP A 1 111 ? -6.400 1.016 11.336 1.00 92.75 111 ASP A C 1
ATOM 877 O O . ASP A 1 111 ? -6.660 2.221 11.299 1.00 92.75 111 ASP A O 1
ATOM 881 N N . ALA A 1 112 ? -6.162 0.319 10.219 1.00 93.81 112 ALA A N 1
ATOM 882 C CA . ALA A 1 112 ? -6.215 0.915 8.883 1.00 93.81 112 ALA A CA 1
ATOM 883 C C . ALA A 1 112 ? -7.611 1.480 8.578 1.00 93.81 112 ALA A C 1
ATOM 885 O O . ALA A 1 112 ? -7.745 2.636 8.157 1.00 93.81 112 ALA A O 1
ATOM 886 N N . HIS A 1 113 ? -8.661 0.711 8.878 1.00 92.00 113 HIS A N 1
ATOM 887 C CA . HIS A 1 113 ? -10.041 1.169 8.749 1.00 92.00 113 HIS A CA 1
ATOM 888 C C . HIS A 1 113 ? -10.331 2.380 9.651 1.00 92.00 113 HIS A C 1
ATOM 890 O O . HIS A 1 113 ? -10.954 3.351 9.214 1.00 92.00 113 HIS A O 1
ATOM 896 N N . ALA A 1 114 ? -9.873 2.373 10.905 1.00 90.12 114 ALA A N 1
ATOM 897 C CA . ALA A 1 114 ? -10.029 3.499 11.822 1.00 90.12 114 ALA A CA 1
ATOM 898 C C . ALA A 1 114 ? -9.316 4.757 11.298 1.00 90.12 114 ALA A C 1
ATOM 900 O O . ALA A 1 114 ? -9.880 5.851 11.348 1.00 90.12 114 ALA A O 1
ATOM 901 N N . GLN A 1 115 ? -8.123 4.615 10.717 1.00 88.44 115 GLN A N 1
ATOM 902 C CA . GLN A 1 115 ? -7.382 5.721 10.114 1.00 88.44 115 GLN A CA 1
ATOM 903 C C . GLN A 1 115 ? -8.144 6.355 8.937 1.00 88.44 115 GLN A C 1
ATOM 905 O O . GLN A 1 115 ? -8.214 7.585 8.854 1.00 88.44 115 GLN A O 1
ATOM 910 N N . ALA A 1 116 ? -8.758 5.547 8.066 1.00 85.56 116 ALA A N 1
ATOM 911 C CA . ALA A 1 116 ? -9.566 6.034 6.944 1.00 85.56 116 ALA A CA 1
ATOM 912 C C . ALA A 1 116 ? -10.912 6.639 7.386 1.00 85.56 116 ALA A C 1
ATOM 914 O O . ALA A 1 116 ? -11.345 7.658 6.848 1.00 85.56 116 ALA A O 1
ATOM 915 N N . SER A 1 117 ? -11.569 6.031 8.380 1.00 79.75 117 SER A N 1
ATOM 916 C CA . SER A 1 117 ? -12.923 6.404 8.819 1.00 79.75 117 SER A CA 1
ATOM 917 C C . SER A 1 117 ? -12.968 7.504 9.885 1.00 79.75 117 SER A C 1
ATOM 919 O O . SER A 1 117 ? -13.999 8.163 10.035 1.00 79.75 117 SER A O 1
ATOM 921 N N . ARG A 1 118 ? -11.887 7.709 10.647 1.00 68.00 118 ARG A N 1
ATOM 922 C CA . ARG A 1 118 ? -11.835 8.649 11.785 1.00 68.00 118 ARG A CA 1
ATOM 923 C C . ARG A 1 118 ? -10.614 9.569 11.784 1.00 68.00 118 ARG A C 1
ATOM 925 O O . ARG A 1 118 ? -10.674 10.612 12.419 1.00 68.00 118 ARG A O 1
ATOM 932 N N . GLY A 1 119 ? -9.528 9.202 11.102 1.00 59.66 119 GLY A N 1
ATOM 933 C CA . GLY A 1 119 ? -8.290 9.986 11.072 1.00 59.66 119 GLY A CA 1
ATOM 934 C C . GLY A 1 119 ? -8.335 11.188 10.120 1.00 59.66 119 GLY A C 1
ATOM 935 O O . GLY A 1 119 ? -9.386 11.573 9.609 1.00 59.66 119 GLY A O 1
ATOM 936 N N . LYS A 1 120 ? -7.154 11.748 9.809 1.00 49.50 120 LYS A N 1
ATOM 937 C CA . LYS A 1 120 ? -6.966 12.890 8.884 1.00 49.50 120 LYS A CA 1
ATOM 938 C C . LYS A 1 120 ? -7.678 12.724 7.531 1.00 49.50 120 LYS A C 1
ATOM 940 O O . LYS A 1 120 ? -7.980 13.729 6.900 1.00 49.50 120 LYS A O 1
ATOM 945 N N . GLY A 1 121 ? -7.975 11.496 7.091 1.00 51.31 121 GLY A N 1
ATOM 946 C CA . GLY A 1 121 ? -8.820 11.232 5.923 1.00 51.31 121 GLY A CA 1
ATOM 947 C C . GLY A 1 121 ? -10.213 11.854 6.048 1.00 51.31 121 GLY A C 1
ATOM 948 O O . GLY A 1 121 ? -10.641 12.540 5.129 1.00 51.31 121 GLY A O 1
ATOM 949 N N . LYS A 1 122 ? -10.875 11.735 7.207 1.00 50.69 122 LYS A N 1
ATOM 950 C CA . LYS A 1 122 ? -12.196 12.329 7.467 1.00 50.69 122 LYS A CA 1
ATOM 951 C C . LYS A 1 122 ? -12.154 13.855 7.604 1.00 50.69 122 LYS A C 1
ATOM 953 O O . LYS A 1 122 ? -13.032 14.530 7.075 1.00 50.69 122 LYS A O 1
ATOM 958 N N . GLU A 1 123 ? -11.125 14.384 8.265 1.00 50.44 123 GLU A N 1
ATOM 959 C CA . GLU A 1 123 ? -10.995 15.821 8.560 1.00 50.44 123 GLU A CA 1
ATOM 960 C C . GLU A 1 123 ? -10.387 16.652 7.420 1.00 50.44 123 GLU A C 1
ATOM 962 O O . GLU A 1 123 ? -10.744 17.815 7.270 1.00 50.44 123 GLU A O 1
ATOM 967 N N . ARG A 1 124 ? -9.471 16.093 6.615 1.00 49.81 124 ARG A N 1
ATOM 968 C CA . ARG A 1 124 ? -8.747 16.838 5.563 1.00 49.81 124 ARG A CA 1
ATOM 969 C C . ARG A 1 124 ? -9.188 16.506 4.139 1.00 49.81 124 ARG A C 1
ATOM 971 O O . ARG A 1 124 ? -8.932 17.309 3.248 1.00 49.81 124 ARG A O 1
ATOM 978 N N . HIS A 1 125 ? -9.819 15.350 3.903 1.00 51.16 125 HIS A N 1
ATOM 979 C CA . HIS A 1 125 ? -10.069 14.871 2.534 1.00 51.16 125 HIS A CA 1
ATOM 980 C C . HIS A 1 125 ? -11.452 14.261 2.278 1.00 51.16 125 HIS A C 1
ATOM 982 O O . HIS A 1 125 ? -11.874 14.219 1.125 1.00 51.16 125 HIS A O 1
ATOM 988 N N . ALA A 1 126 ? -12.186 13.817 3.299 1.00 55.75 126 ALA A N 1
ATOM 989 C CA . ALA A 1 126 ? -13.500 13.225 3.090 1.00 55.75 126 ALA A CA 1
ATOM 990 C C . ALA A 1 126 ? -14.583 14.284 2.913 1.00 55.75 126 ALA A C 1
ATOM 992 O O . ALA A 1 126 ? -15.529 14.033 2.181 1.00 55.75 126 ALA A O 1
ATOM 993 N N . ASN A 1 127 ? -14.507 15.439 3.587 1.00 62.53 127 ASN A N 1
ATOM 994 C CA . ASN A 1 127 ? -15.628 16.393 3.658 1.00 62.53 127 ASN A CA 1
ATOM 995 C C . ASN A 1 127 ? -16.960 15.698 4.037 1.00 62.53 127 ASN A C 1
ATOM 997 O O . ASN A 1 127 ? -18.016 16.020 3.502 1.00 62.53 127 ASN A O 1
ATOM 1001 N N . GLY A 1 128 ? -16.900 14.670 4.897 1.00 65.88 128 GLY A N 1
ATOM 1002 C CA . GLY A 1 128 ? -18.053 13.836 5.265 1.00 65.88 128 GLY A CA 1
ATOM 1003 C C . GLY A 1 128 ? -18.481 12.785 4.229 1.00 65.88 128 GLY A C 1
ATOM 1004 O O . GLY A 1 128 ? -19.485 12.110 4.438 1.00 65.88 128 GLY A O 1
ATOM 1005 N N . ARG A 1 129 ? -17.746 12.616 3.126 1.00 71.56 129 ARG A N 1
ATOM 1006 C CA . ARG A 1 129 ? -18.061 11.637 2.082 1.00 71.56 129 ARG A CA 1
ATOM 1007 C C . ARG A 1 129 ? -17.705 10.205 2.501 1.00 71.56 129 ARG A C 1
ATOM 1009 O O . ARG A 1 129 ? -16.676 9.995 3.158 1.00 71.56 129 ARG A O 1
ATOM 1016 N N . PRO A 1 130 ? -18.510 9.218 2.074 1.00 83.25 130 PRO A N 1
ATOM 1017 C CA . PRO A 1 130 ? -18.167 7.813 2.237 1.00 83.25 130 PRO A CA 1
ATOM 1018 C C . PRO A 1 130 ? -16.923 7.471 1.396 1.00 83.25 130 PRO A C 1
ATOM 1020 O O . PRO A 1 130 ? -16.572 8.213 0.471 1.00 83.25 130 PRO A O 1
ATOM 1023 N N . PHE A 1 131 ? -16.217 6.395 1.753 1.00 84.50 131 PHE A N 1
ATOM 1024 C CA . PHE A 1 131 ? -14.876 6.077 1.237 1.00 84.50 131 PHE A CA 1
ATOM 1025 C C . PHE A 1 131 ? -14.823 6.014 -0.300 1.00 84.50 131 PHE A C 1
ATOM 1027 O O . PHE A 1 131 ? -13.918 6.568 -0.921 1.00 84.50 131 PHE A O 1
ATOM 1034 N N . GLU A 1 132 ? -15.858 5.457 -0.927 1.00 85.75 132 GLU A N 1
ATOM 1035 C CA . GLU A 1 132 ? -16.028 5.323 -2.377 1.00 85.75 132 GLU A CA 1
ATOM 1036 C C . GLU A 1 132 ? -16.137 6.662 -3.137 1.00 85.75 132 GLU A C 1
ATOM 1038 O O . GLU A 1 132 ? -16.010 6.700 -4.366 1.00 85.75 132 GLU A O 1
ATOM 1043 N N . ARG A 1 133 ? -16.345 7.774 -2.419 1.00 83.75 133 ARG A N 1
ATOM 1044 C CA . ARG A 1 133 ? -16.434 9.148 -2.953 1.00 83.75 133 ARG A CA 1
ATOM 1045 C C . ARG A 1 133 ? -15.305 10.062 -2.470 1.00 83.75 133 ARG A C 1
ATOM 1047 O O . ARG A 1 133 ? -15.385 11.282 -2.629 1.00 83.75 133 ARG A O 1
ATOM 1054 N N . GLN A 1 134 ? -14.285 9.500 -1.829 1.00 86.38 134 GLN A N 1
ATOM 1055 C CA . GLN A 1 134 ? -13.107 10.251 -1.409 1.00 86.38 134 GLN A CA 1
ATOM 1056 C C . GLN A 1 134 ? -12.119 10.423 -2.575 1.00 86.38 134 GLN A C 1
ATOM 1058 O O . GLN A 1 134 ? -12.120 9.607 -3.503 1.00 86.38 134 GLN A O 1
ATOM 1063 N N . PRO A 1 135 ? -11.216 11.422 -2.515 1.00 87.88 135 PRO A N 1
ATOM 1064 C CA . PRO A 1 135 ? -10.233 11.674 -3.569 1.00 87.88 135 PRO A CA 1
ATOM 1065 C C . PRO A 1 135 ? -9.386 10.456 -3.952 1.00 87.88 135 PRO A C 1
ATOM 1067 O O . PRO A 1 135 ? -9.021 10.309 -5.109 1.00 87.88 135 PRO A O 1
ATOM 1070 N N . ILE A 1 136 ? -9.109 9.545 -3.012 1.00 90.69 136 ILE A N 1
ATOM 1071 C CA . ILE A 1 136 ? -8.388 8.292 -3.284 1.00 90.69 136 ILE A CA 1
ATOM 1072 C C . ILE A 1 136 ? -9.061 7.445 -4.378 1.00 90.69 136 ILE A C 1
ATOM 1074 O O . ILE A 1 136 ? -8.376 6.870 -5.221 1.00 90.69 136 ILE A O 1
ATOM 1078 N N . MET A 1 137 ? -10.396 7.432 -4.407 1.00 93.50 137 MET A N 1
ATOM 1079 C CA . MET A 1 137 ? -11.190 6.723 -5.408 1.00 93.50 137 MET A CA 1
ATOM 1080 C C . MET A 1 137 ? -11.393 7.568 -6.664 1.00 93.50 137 MET A C 1
ATOM 1082 O O . MET A 1 137 ? -11.282 7.046 -7.765 1.00 93.50 137 MET A O 1
ATOM 1086 N N . GLU A 1 138 ? -11.640 8.874 -6.531 1.00 91.19 138 GLU A N 1
ATOM 1087 C CA . GLU A 1 138 ? -11.790 9.778 -7.685 1.00 91.19 138 GLU A CA 1
ATOM 1088 C C . GLU A 1 138 ? -10.516 9.821 -8.545 1.00 91.19 138 GLU A C 1
ATOM 1090 O O . GLU A 1 138 ? -10.584 9.670 -9.764 1.00 91.19 138 GLU A O 1
ATOM 1095 N N . LEU A 1 139 ? -9.346 9.941 -7.910 1.00 89.94 139 LEU A N 1
ATOM 1096 C CA . LEU A 1 139 ? -8.049 9.896 -8.586 1.00 89.94 139 LEU A CA 1
ATOM 1097 C C . LEU A 1 139 ? -7.786 8.517 -9.196 1.00 89.94 139 LEU A C 1
ATOM 1099 O O . LEU A 1 139 ? -7.270 8.424 -10.305 1.00 89.94 139 LEU A O 1
ATOM 1103 N N . GLY A 1 140 ? -8.183 7.445 -8.513 1.00 91.81 140 GLY A N 1
ATOM 1104 C CA . GLY A 1 140 ? -8.082 6.092 -9.050 1.00 91.81 140 GLY A CA 1
ATOM 1105 C C . GLY A 1 140 ? -8.982 5.845 -10.266 1.00 91.81 140 GLY A C 1
ATOM 1106 O O . GLY A 1 140 ? -8.567 5.164 -11.196 1.00 91.81 140 GLY A O 1
ATOM 1107 N N . ARG A 1 141 ? -10.178 6.441 -10.324 1.00 90.44 141 ARG A N 1
ATOM 1108 C CA . ARG A 1 141 ? -11.034 6.406 -11.526 1.00 90.44 141 ARG A CA 1
ATOM 1109 C C . ARG A 1 141 ? -10.444 7.239 -12.664 1.00 90.44 141 ARG A C 1
ATOM 1111 O O . ARG A 1 141 ? -10.546 6.843 -13.817 1.00 90.44 141 ARG A O 1
ATOM 1118 N N . MET A 1 142 ? -9.805 8.364 -12.340 1.00 90.31 142 MET A N 1
ATOM 1119 C CA . MET A 1 142 ? -9.181 9.258 -13.320 1.00 90.31 142 MET A CA 1
ATOM 1120 C C . MET A 1 142 ? -7.911 8.668 -13.950 1.00 90.31 142 MET A C 1
ATOM 1122 O O . MET A 1 142 ? -7.729 8.760 -15.159 1.00 90.31 142 MET A O 1
ATOM 1126 N N . TYR A 1 143 ? -7.034 8.072 -13.140 1.00 91.50 143 TYR A N 1
ATOM 1127 C CA . TYR A 1 143 ? -5.709 7.598 -13.568 1.00 91.50 143 TYR A CA 1
ATOM 1128 C C . TYR A 1 143 ? -5.600 6.069 -13.671 1.00 91.50 143 TYR A C 1
ATOM 1130 O O . TYR A 1 143 ? -4.565 5.542 -14.079 1.00 91.50 143 TYR A O 1
ATOM 1138 N N . GLY A 1 144 ? -6.661 5.351 -13.310 1.00 90.31 144 GLY A N 1
ATOM 1139 C CA . GLY A 1 144 ? -6.708 3.895 -13.241 1.00 90.31 144 GLY A CA 1
ATOM 1140 C C . GLY A 1 144 ? -6.247 3.324 -11.887 1.00 90.31 144 GLY A C 1
ATOM 1141 O O . GLY A 1 144 ? -5.586 4.010 -11.098 1.00 90.31 144 GLY A O 1
ATOM 1142 N N . PRO A 1 145 ? -6.537 2.033 -11.612 1.00 89.25 145 PRO A N 1
ATOM 1143 C CA . PRO A 1 145 ? -6.195 1.381 -10.340 1.00 89.25 145 PRO A CA 1
ATOM 1144 C C . PRO A 1 145 ? -4.695 1.414 -10.007 1.00 89.25 145 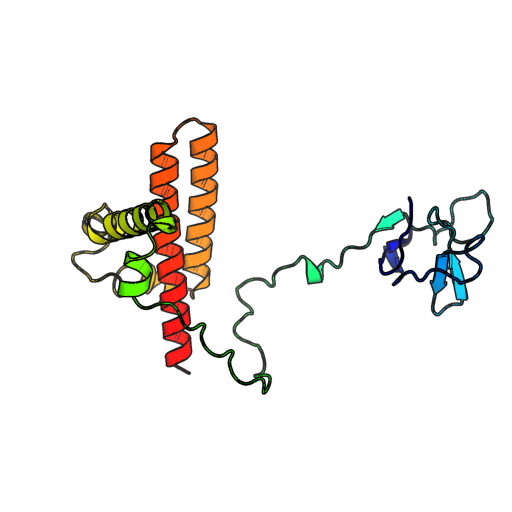PRO A C 1
ATOM 1146 O O . PRO A 1 145 ? -4.312 1.444 -8.836 1.00 89.25 145 PRO A O 1
ATOM 1149 N N . GLY A 1 146 ? -3.835 1.473 -11.032 1.00 90.31 146 GLY A N 1
ATOM 1150 C CA . GLY A 1 146 ? -2.384 1.558 -10.869 1.00 90.31 146 GLY A CA 1
ATOM 1151 C C . GLY A 1 146 ? -1.914 2.786 -10.086 1.00 90.31 146 GLY A C 1
ATOM 1152 O O . GLY A 1 146 ? -0.897 2.713 -9.398 1.00 90.31 146 GLY A O 1
ATOM 1153 N N . PHE A 1 147 ? -2.686 3.877 -10.097 1.00 92.38 147 PHE A N 1
ATOM 1154 C CA . PHE A 1 147 ? -2.414 5.048 -9.266 1.00 92.38 147 PHE A CA 1
ATOM 1155 C C . PHE A 1 147 ? -2.435 4.703 -7.771 1.00 92.38 147 PHE A C 1
ATOM 1157 O O . PHE A 1 147 ? -1.517 5.057 -7.031 1.00 92.38 147 PHE A O 1
ATOM 1164 N N . ALA A 1 148 ? -3.453 3.962 -7.325 1.00 93.50 148 ALA A N 1
ATOM 1165 C CA . ALA A 1 148 ? -3.586 3.576 -5.927 1.00 93.50 148 ALA A CA 1
ATOM 1166 C C . ALA A 1 148 ? -2.460 2.619 -5.497 1.00 93.50 148 ALA A C 1
ATOM 1168 O O . ALA A 1 148 ? -1.875 2.791 -4.428 1.00 93.50 148 ALA A O 1
ATOM 1169 N N . ALA A 1 149 ? -2.086 1.670 -6.359 1.00 93.62 149 ALA A N 1
ATOM 1170 C CA . ALA A 1 149 ? -0.949 0.784 -6.111 1.00 93.62 149 ALA A CA 1
ATOM 1171 C C . ALA A 1 149 ? 0.387 1.547 -6.007 1.00 93.62 149 ALA A C 1
ATOM 1173 O O . ALA A 1 149 ? 1.162 1.304 -5.082 1.00 93.62 149 ALA A O 1
ATOM 1174 N N . GLY A 1 150 ? 0.638 2.511 -6.900 1.00 92.69 150 GLY A N 1
ATOM 1175 C CA . GLY A 1 150 ? 1.841 3.348 -6.850 1.00 92.69 150 GLY A CA 1
ATOM 1176 C C . GLY A 1 150 ? 1.938 4.162 -5.556 1.00 92.69 150 GLY A C 1
ATOM 1177 O O . GLY A 1 150 ? 2.999 4.234 -4.935 1.00 92.69 150 GLY A O 1
ATOM 1178 N N . GLN A 1 151 ? 0.812 4.703 -5.085 1.00 95.94 151 GLN A N 1
ATOM 1179 C CA . GLN A 1 151 ? 0.748 5.409 -3.805 1.00 95.94 151 GLN A CA 1
ATOM 1180 C C . GLN A 1 151 ? 1.025 4.481 -2.616 1.00 95.94 151 GLN A C 1
ATOM 1182 O O . GLN A 1 151 ? 1.745 4.873 -1.697 1.00 95.94 151 GLN A O 1
ATOM 1187 N N . ALA A 1 152 ? 0.513 3.247 -2.637 1.00 97.44 152 ALA A N 1
ATOM 1188 C CA . ALA A 1 152 ? 0.836 2.252 -1.616 1.00 97.44 152 ALA A CA 1
ATOM 1189 C C . ALA A 1 152 ? 2.341 1.931 -1.587 1.00 97.44 152 ALA A C 1
ATOM 1191 O O . ALA A 1 152 ? 2.944 1.934 -0.512 1.00 97.44 152 ALA A O 1
ATOM 1192 N N . ALA A 1 153 ? 2.963 1.731 -2.754 1.00 96.81 153 ALA A N 1
ATOM 1193 C CA . ALA A 1 153 ? 4.398 1.468 -2.868 1.00 96.81 153 ALA A CA 1
ATOM 1194 C C . ALA A 1 153 ? 5.243 2.629 -2.319 1.00 96.81 153 ALA A C 1
ATOM 1196 O O . ALA A 1 153 ? 6.149 2.410 -1.512 1.00 96.81 153 ALA A O 1
ATOM 1197 N N . LYS A 1 154 ? 4.898 3.874 -2.677 1.00 94.69 154 LYS A N 1
ATOM 1198 C CA . LYS A 1 154 ? 5.564 5.075 -2.153 1.00 94.69 154 LYS A CA 1
ATOM 1199 C C . LYS A 1 154 ? 5.506 5.133 -0.624 1.00 94.69 154 LYS A C 1
ATOM 1201 O O . LYS A 1 154 ? 6.531 5.344 0.020 1.00 94.69 154 LYS A O 1
ATOM 1206 N N . LYS A 1 155 ? 4.324 4.917 -0.041 1.00 96.31 155 LYS A N 1
ATOM 1207 C CA . LYS A 1 155 ? 4.132 4.928 1.418 1.00 96.31 155 LYS A CA 1
ATOM 1208 C C . LYS A 1 155 ? 4.947 3.847 2.118 1.00 96.31 155 LYS A C 1
ATOM 1210 O O . LYS A 1 155 ? 5.578 4.120 3.135 1.00 96.31 155 LYS A O 1
ATOM 1215 N N . ALA A 1 156 ? 4.981 2.638 1.558 1.00 96.50 156 ALA A N 1
ATOM 1216 C CA . ALA A 1 156 ? 5.800 1.555 2.089 1.00 96.50 156 ALA A CA 1
ATOM 1217 C C . ALA A 1 156 ? 7.297 1.909 2.062 1.00 96.50 156 ALA A C 1
ATOM 1219 O O . ALA A 1 156 ? 7.993 1.711 3.057 1.00 96.50 156 ALA A O 1
ATOM 1220 N N . GLN A 1 157 ? 7.785 2.499 0.966 1.00 96.56 157 GLN A N 1
ATOM 1221 C CA . GLN A 1 157 ? 9.172 2.956 0.859 1.00 96.56 157 GLN A CA 1
ATOM 1222 C C . GLN A 1 157 ? 9.505 4.049 1.892 1.00 96.56 157 GLN A C 1
ATOM 1224 O O . GLN A 1 157 ? 10.534 3.970 2.565 1.00 96.56 157 GLN A O 1
ATOM 1229 N N . GLU A 1 158 ? 8.636 5.050 2.058 1.00 94.12 158 GLU A N 1
ATOM 1230 C CA . GLU A 1 158 ? 8.810 6.116 3.057 1.00 94.12 158 GLU A CA 1
ATOM 1231 C C . GLU A 1 158 ? 8.822 5.561 4.487 1.00 94.12 158 GLU A C 1
ATOM 1233 O O . GLU A 1 158 ? 9.678 5.947 5.290 1.00 94.12 158 GLU A O 1
ATOM 1238 N N . ALA A 1 159 ? 7.942 4.599 4.783 1.00 95.62 159 ALA A N 1
ATOM 1239 C CA . ALA A 1 159 ? 7.894 3.911 6.066 1.00 95.62 159 ALA A CA 1
ATOM 1240 C C . ALA A 1 159 ? 9.203 3.172 6.377 1.00 95.62 159 ALA A C 1
ATOM 1242 O O . ALA A 1 159 ? 9.692 3.242 7.502 1.00 95.62 159 ALA A O 1
ATOM 1243 N N . MET A 1 160 ? 9.828 2.512 5.396 1.00 97.69 160 MET A N 1
ATOM 1244 C CA . MET A 1 160 ? 11.132 1.868 5.616 1.00 97.69 160 MET A CA 1
ATOM 1245 C C . MET A 1 160 ? 12.223 2.891 5.952 1.00 97.69 160 MET A C 1
ATOM 1247 O O . MET A 1 160 ? 13.055 2.648 6.827 1.00 97.69 160 MET A O 1
ATOM 1251 N N . GLY A 1 161 ? 12.175 4.077 5.337 1.00 90.56 161 GLY A N 1
ATOM 1252 C CA . GLY A 1 161 ? 13.031 5.198 5.725 1.00 90.56 161 GLY A CA 1
ATOM 1253 C C . GLY A 1 161 ? 12.797 5.658 7.170 1.00 90.56 161 GLY A C 1
ATOM 1254 O O . GLY A 1 161 ? 13.756 5.940 7.883 1.00 90.56 161 GLY A O 1
ATOM 1255 N N . MET A 1 162 ? 11.540 5.708 7.621 1.00 94.69 162 MET A N 1
ATOM 1256 C CA . MET A 1 162 ? 11.174 6.030 9.010 1.00 94.69 162 MET A CA 1
ATOM 1257 C C . MET A 1 162 ? 11.696 4.975 9.994 1.00 94.69 162 MET A C 1
ATOM 1259 O O . MET A 1 162 ? 12.286 5.327 11.015 1.00 94.69 162 MET A O 1
ATOM 1263 N N . VAL A 1 163 ? 11.575 3.684 9.662 1.00 92.25 163 VAL A N 1
ATOM 1264 C CA . VAL A 1 163 ? 12.137 2.589 10.473 1.00 92.25 163 VAL A CA 1
ATOM 1265 C C . VAL A 1 163 ? 13.644 2.761 10.651 1.00 92.25 163 VAL A C 1
ATOM 1267 O O . VAL A 1 163 ? 14.133 2.661 11.776 1.00 92.25 163 VAL A O 1
ATOM 1270 N N . ALA A 1 164 ? 14.372 3.077 9.576 1.00 92.31 164 ALA A N 1
ATOM 1271 C CA . ALA A 1 164 ? 15.816 3.300 9.631 1.00 92.31 164 ALA A CA 1
ATOM 1272 C C . ALA A 1 164 ? 16.214 4.478 10.543 1.00 92.31 164 ALA A C 1
ATOM 1274 O O . ALA A 1 164 ? 17.297 4.464 11.122 1.00 92.31 164 ALA A O 1
ATOM 1275 N N . ARG A 1 165 ? 15.331 5.470 10.718 1.00 96.25 165 ARG A N 1
ATOM 1276 C CA . ARG A 1 165 ? 15.513 6.602 11.646 1.00 96.25 165 ARG A CA 1
ATOM 1277 C C . ARG A 1 165 ? 14.995 6.336 13.065 1.00 96.25 165 ARG A C 1
ATOM 1279 O O . ARG A 1 165 ? 15.101 7.205 13.923 1.00 96.25 165 ARG A O 1
ATOM 1286 N N . GLY A 1 166 ? 14.439 5.153 13.331 1.00 92.25 166 GLY A N 1
ATOM 1287 C CA . GLY A 1 166 ? 13.847 4.799 14.625 1.00 92.25 166 GLY A CA 1
ATOM 1288 C C . GLY A 1 166 ? 12.411 5.299 14.834 1.00 92.25 166 GLY A C 1
ATOM 1289 O O . GLY A 1 166 ? 11.850 5.104 15.910 1.00 92.25 166 GLY A O 1
ATOM 1290 N N . GLU A 1 167 ? 11.781 5.879 13.812 1.00 94.62 167 GLU A N 1
ATOM 1291 C CA . GLU A 1 167 ? 10.428 6.452 13.842 1.00 94.62 167 GLU A CA 1
ATOM 1292 C C . GLU A 1 167 ? 9.352 5.367 13.620 1.00 94.62 167 GLU A C 1
ATOM 1294 O O . GLU A 1 167 ? 8.561 5.422 12.677 1.00 94.62 167 GLU A O 1
ATOM 1299 N N . ARG A 1 168 ? 9.335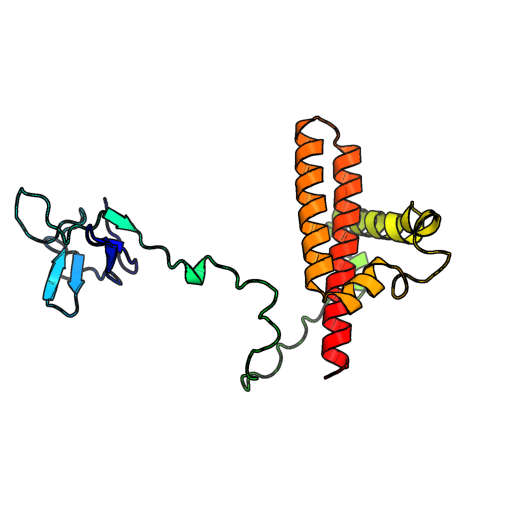 4.328 14.466 1.00 93.25 168 ARG A N 1
ATOM 1300 C CA . ARG A 1 168 ? 8.512 3.120 14.241 1.00 93.25 168 ARG A CA 1
ATOM 1301 C C . ARG A 1 168 ? 7.005 3.390 14.209 1.00 93.25 168 ARG A C 1
ATOM 1303 O O . ARG A 1 168 ? 6.326 2.848 13.342 1.00 93.25 168 ARG A O 1
ATOM 1310 N N . ASP A 1 169 ? 6.496 4.252 15.086 1.00 93.62 169 ASP A N 1
ATOM 1311 C CA . ASP A 1 169 ? 5.061 4.571 15.128 1.00 93.62 169 ASP A CA 1
ATOM 1312 C C . ASP A 1 169 ? 4.614 5.347 13.883 1.00 93.62 169 ASP A C 1
ATOM 1314 O O . ASP A 1 169 ? 3.551 5.084 13.320 1.00 93.62 169 ASP A O 1
ATOM 1318 N N . ALA A 1 170 ? 5.456 6.268 13.402 1.00 92.44 170 ALA A N 1
ATOM 1319 C CA . ALA A 1 170 ? 5.207 6.989 12.157 1.00 92.44 170 ALA A CA 1
ATOM 1320 C C . ALA A 1 170 ? 5.246 6.038 10.951 1.00 92.44 170 ALA A C 1
ATOM 1322 O O . ALA A 1 170 ? 4.373 6.112 10.089 1.00 92.44 170 ALA A O 1
ATOM 1323 N N . ALA A 1 171 ? 6.198 5.098 10.931 1.00 95.38 171 ALA A N 1
ATOM 1324 C CA . ALA A 1 171 ? 6.277 4.067 9.902 1.00 95.38 171 ALA A CA 1
ATOM 1325 C C . ALA A 1 171 ? 5.017 3.189 9.876 1.00 95.38 171 ALA A C 1
ATOM 1327 O O . ALA A 1 171 ? 4.446 2.960 8.811 1.00 95.38 171 ALA A O 1
ATOM 1328 N N . ALA A 1 172 ? 4.553 2.734 11.045 1.00 95.56 172 ALA A N 1
ATOM 1329 C CA . ALA A 1 172 ? 3.325 1.957 11.165 1.00 95.56 172 ALA A CA 1
ATOM 1330 C C . ALA A 1 172 ? 2.117 2.757 10.655 1.00 95.56 172 ALA A C 1
ATOM 1332 O O . ALA A 1 172 ? 1.356 2.260 9.828 1.00 95.56 172 ALA A O 1
ATOM 1333 N N . PHE A 1 173 ? 1.983 4.023 11.061 1.00 94.25 173 PHE A N 1
ATOM 1334 C CA . PHE A 1 173 ? 0.917 4.906 10.586 1.00 94.25 173 PHE A CA 1
ATOM 1335 C C . PHE A 1 173 ? 0.934 5.096 9.058 1.00 94.25 173 PHE A C 1
ATOM 1337 O O . PHE A 1 173 ? -0.123 5.126 8.421 1.00 94.25 173 PHE A O 1
ATOM 1344 N N . GLU A 1 174 ? 2.118 5.199 8.454 1.00 95.56 174 GLU A N 1
ATOM 1345 C CA . GLU A 1 174 ? 2.278 5.333 7.004 1.00 95.56 174 GLU A CA 1
ATOM 1346 C C . GLU A 1 174 ? 1.873 4.043 6.264 1.00 95.56 174 GLU A C 1
ATOM 1348 O O . GLU A 1 174 ? 1.182 4.103 5.241 1.00 95.56 174 GLU A O 1
ATOM 1353 N N . LEU A 1 175 ? 2.204 2.876 6.830 1.00 97.50 175 LEU A N 1
ATOM 1354 C CA . LEU A 1 175 ? 1.810 1.558 6.317 1.00 97.50 175 LEU A CA 1
ATOM 1355 C C . LEU A 1 175 ? 0.303 1.301 6.421 1.00 97.50 175 LEU A C 1
ATOM 1357 O O . LEU A 1 175 ? -0.279 0.755 5.485 1.00 97.50 175 LEU A O 1
ATOM 1361 N N . LEU A 1 176 ? -0.361 1.751 7.490 1.00 96.06 176 LEU A N 1
ATOM 1362 C CA . LEU A 1 176 ? -1.830 1.726 7.563 1.00 96.06 176 LEU A CA 1
ATOM 1363 C C . LEU A 1 176 ? -2.455 2.534 6.409 1.00 96.06 176 LEU A C 1
ATOM 1365 O O . LEU A 1 176 ? -3.452 2.127 5.806 1.00 96.06 176 LEU A O 1
ATOM 1369 N N . GLY A 1 177 ? -1.810 3.638 6.018 1.00 94.38 177 GLY A N 1
ATOM 1370 C CA . GLY A 1 177 ? -2.186 4.407 4.836 1.00 94.38 177 GLY A CA 1
ATOM 1371 C C . GLY A 1 177 ? -2.009 3.610 3.542 1.00 94.38 177 GLY A C 1
ATOM 1372 O O . GLY A 1 177 ? -2.873 3.666 2.668 1.00 94.38 177 GLY A O 1
ATOM 1373 N N . ALA A 1 178 ? -0.922 2.845 3.421 1.00 96.88 178 ALA A N 1
ATOM 1374 C CA . ALA A 1 178 ? -0.684 1.966 2.276 1.00 96.88 178 ALA A CA 1
ATOM 1375 C C . ALA A 1 178 ? -1.759 0.870 2.154 1.00 96.88 178 ALA A C 1
ATOM 1377 O O . ALA A 1 178 ? -2.251 0.632 1.052 1.00 96.88 178 ALA A O 1
ATOM 137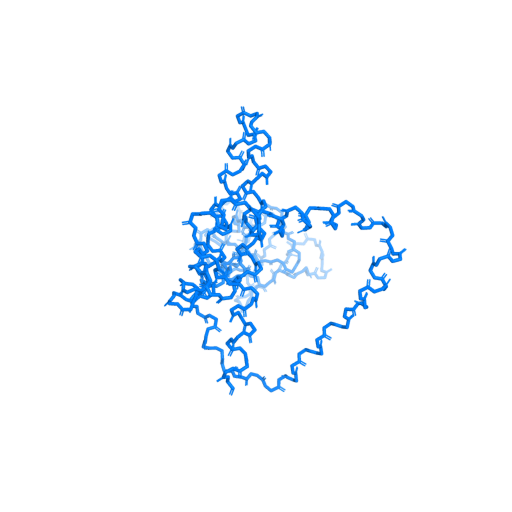8 N N . ILE A 1 179 ? -2.196 0.271 3.271 1.00 97.62 179 ILE A N 1
ATOM 1379 C CA . ILE A 1 179 ? -3.303 -0.704 3.298 1.00 97.62 179 ILE A CA 1
ATOM 1380 C C . ILE A 1 179 ? -4.580 -0.092 2.710 1.00 97.62 179 ILE A C 1
ATOM 1382 O O . ILE A 1 179 ? -5.229 -0.711 1.869 1.00 97.62 179 ILE A O 1
ATOM 1386 N N . ASN A 1 180 ? -4.912 1.147 3.080 1.00 95.75 180 ASN A N 1
ATOM 1387 C CA . ASN A 1 180 ? -6.086 1.841 2.544 1.00 95.75 180 ASN A CA 1
ATOM 1388 C C . ASN A 1 180 ? -5.987 2.112 1.030 1.00 95.75 180 ASN A C 1
ATOM 1390 O O . ASN A 1 180 ? -6.989 2.018 0.321 1.00 95.75 180 ASN A O 1
ATOM 1394 N N . TYR A 1 181 ? -4.789 2.393 0.509 1.00 96.44 181 TYR A N 1
ATOM 1395 C CA . TYR A 1 181 ? -4.560 2.505 -0.937 1.00 96.44 181 TYR A CA 1
ATOM 1396 C C . TYR A 1 181 ? -4.688 1.162 -1.665 1.00 96.44 181 TYR A C 1
ATOM 1398 O O . TYR A 1 181 ? -5.270 1.110 -2.748 1.00 96.44 181 TYR A O 1
ATOM 1406 N N . LEU A 1 182 ? -4.220 0.064 -1.069 1.00 97.75 182 LEU A N 1
ATOM 1407 C CA . LEU A 1 182 ? -4.426 -1.274 -1.628 1.00 97.75 182 LEU A CA 1
ATOM 1408 C C . LEU A 1 182 ? -5.909 -1.666 -1.619 1.00 97.75 182 LEU A C 1
ATOM 1410 O O . LEU A 1 182 ? -6.402 -2.199 -2.611 1.00 97.75 182 LEU A O 1
ATOM 1414 N N . ALA A 1 183 ? -6.642 -1.334 -0.554 1.00 96.19 183 ALA A N 1
ATOM 1415 C CA . ALA A 1 183 ? -8.088 -1.533 -0.496 1.00 96.19 183 ALA A CA 1
ATOM 1416 C C . ALA A 1 183 ? -8.811 -0.750 -1.606 1.00 96.19 183 ALA A C 1
ATOM 1418 O O . ALA A 1 183 ? -9.625 -1.325 -2.329 1.00 96.19 183 ALA A O 1
ATOM 1419 N N . ALA A 1 184 ? -8.459 0.525 -1.812 1.00 95.06 184 ALA A N 1
ATOM 1420 C CA . ALA A 1 184 ? -8.991 1.331 -2.912 1.00 95.06 184 ALA A CA 1
ATOM 1421 C C . ALA A 1 184 ? -8.673 0.718 -4.290 1.00 95.06 184 ALA A C 1
ATOM 1423 O O . ALA A 1 184 ? -9.548 0.647 -5.150 1.00 95.06 184 ALA A O 1
ATOM 1424 N N . CYS A 1 185 ? -7.453 0.209 -4.491 1.00 96.12 185 CYS A N 1
ATOM 1425 C CA . CYS A 1 185 ? -7.065 -0.485 -5.721 1.00 96.12 185 CYS A CA 1
ATOM 1426 C C . CYS A 1 185 ? -7.962 -1.706 -5.996 1.00 96.12 185 CYS A C 1
ATOM 1428 O O . CYS A 1 185 ? -8.499 -1.845 -7.094 1.00 96.12 185 CYS A O 1
ATOM 1430 N N . VAL A 1 186 ? -8.200 -2.546 -4.980 1.00 95.00 186 VAL A N 1
ATOM 1431 C CA . VAL A 1 186 ? -9.109 -3.701 -5.079 1.00 95.00 186 VAL A CA 1
ATOM 1432 C C . VAL A 1 186 ? -10.529 -3.261 -5.437 1.00 95.00 186 VAL A C 1
ATOM 1434 O O . VAL A 1 186 ? -11.161 -3.882 -6.292 1.00 95.00 186 VAL A O 1
ATOM 1437 N N . MET A 1 187 ? -11.034 -2.189 -4.817 1.00 93.31 187 MET A N 1
ATOM 1438 C CA . MET A 1 187 ? -12.361 -1.648 -5.127 1.00 93.31 187 MET A CA 1
ATOM 1439 C C . MET A 1 187 ? -12.456 -1.190 -6.585 1.00 93.31 187 MET A C 1
ATOM 1441 O O . MET A 1 187 ? -13.396 -1.574 -7.269 1.00 93.31 187 MET A O 1
ATOM 1445 N N . LEU A 1 188 ? -11.464 -0.451 -7.087 1.00 91.19 188 LEU A N 1
ATOM 1446 C CA . LEU A 1 188 ? -11.435 0.037 -8.471 1.00 91.19 188 LEU A CA 1
ATOM 1447 C C . LEU A 1 188 ? -11.333 -1.101 -9.497 1.00 91.19 188 LEU A C 1
ATOM 1449 O O . LEU A 1 188 ? -11.982 -1.053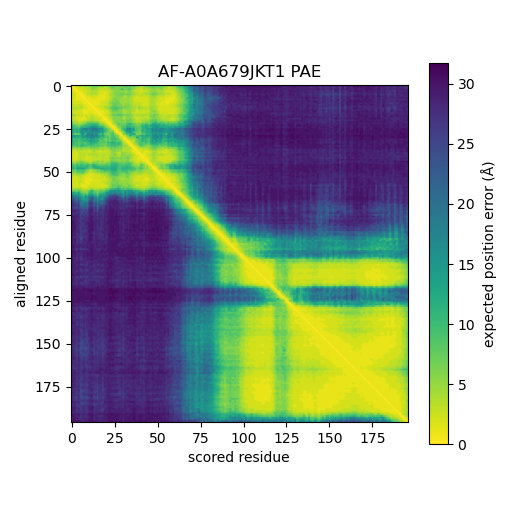 -10.538 1.00 91.19 188 LEU A O 1
ATOM 1453 N N . ILE A 1 189 ? -10.555 -2.150 -9.205 1.00 89.38 189 ILE A N 1
ATOM 1454 C CA . ILE A 1 189 ? -10.487 -3.347 -10.060 1.00 89.38 189 ILE A CA 1
ATOM 1455 C C . ILE A 1 189 ? -11.861 -4.019 -10.145 1.00 89.38 189 ILE A C 1
ATOM 1457 O O . ILE A 1 189 ? -12.302 -4.373 -11.237 1.00 89.38 189 ILE A O 1
ATOM 1461 N N . ARG A 1 190 ? -12.556 -4.158 -9.011 1.00 89.00 190 ARG A N 1
ATOM 1462 C CA . ARG A 1 190 ? -13.907 -4.737 -8.961 1.00 89.00 190 ARG A CA 1
ATOM 1463 C C . ARG A 1 190 ? -14.947 -3.849 -9.651 1.00 89.00 190 ARG A C 1
ATOM 1465 O O . ARG A 1 190 ? -15.809 -4.377 -10.343 1.00 89.00 190 ARG A O 1
ATOM 1472 N N . GLU A 1 191 ? -14.856 -2.523 -9.509 1.00 87.25 191 GLU A N 1
ATOM 1473 C CA . GLU A 1 191 ? -15.701 -1.565 -10.244 1.00 87.25 191 GLU A CA 1
ATOM 1474 C C . GLU A 1 191 ? -15.552 -1.763 -11.764 1.00 87.25 191 GLU A C 1
ATOM 1476 O O . GLU A 1 191 ? -16.555 -1.874 -12.465 1.00 87.25 191 GLU A O 1
ATOM 1481 N N . ASN A 1 192 ? -14.318 -1.900 -12.262 1.00 77.75 192 ASN A N 1
ATOM 1482 C CA . ASN A 1 192 ? -14.043 -2.085 -13.690 1.00 77.75 192 ASN A CA 1
ATOM 1483 C C . ASN A 1 192 ? -14.515 -3.443 -14.237 1.00 77.75 192 ASN A C 1
ATOM 1485 O O . ASN A 1 192 ? -14.909 -3.521 -15.395 1.00 77.75 192 ASN A O 1
ATOM 1489 N N . GLN A 1 193 ? -14.487 -4.505 -13.425 1.00 70.31 193 GLN A N 1
ATOM 1490 C CA . GLN A 1 193 ? -14.989 -5.830 -13.816 1.00 70.31 193 GLN A CA 1
ATOM 1491 C C . GLN A 1 193 ? -16.513 -5.865 -13.971 1.00 70.31 193 GLN A C 1
ATOM 1493 O O . GLN A 1 193 ? -17.012 -6.605 -14.808 1.00 70.31 193 GLN A O 1
ATOM 1498 N N . ASN A 1 194 ? -17.244 -5.066 -13.188 1.00 66.56 194 ASN A N 1
ATOM 1499 C CA . ASN A 1 194 ? -18.707 -4.992 -13.246 1.00 66.56 194 ASN A CA 1
ATOM 1500 C C . ASN A 1 194 ? -19.231 -4.046 -14.345 1.00 66.56 194 ASN A C 1
ATOM 1502 O O . ASN A 1 194 ? -20.438 -3.987 -14.569 1.00 66.56 194 ASN A O 1
ATOM 1506 N N . ALA A 1 195 ? -18.349 -3.262 -14.972 1.00 58.28 195 ALA A N 1
ATOM 1507 C CA . ALA A 1 195 ? -18.686 -2.318 -16.038 1.00 58.28 195 ALA A CA 1
ATOM 1508 C C . ALA A 1 195 ? -18.467 -2.886 -17.457 1.00 58.28 195 ALA A C 1
ATOM 1510 O O . ALA A 1 195 ? -18.784 -2.199 -18.429 1.00 58.28 195 ALA A O 1
ATOM 1511 N N . ALA A 1 196 ? -17.909 -4.098 -17.563 1.00 46.38 196 ALA A N 1
ATOM 1512 C CA . ALA A 1 196 ? -17.676 -4.843 -18.803 1.00 46.38 196 ALA A CA 1
ATOM 1513 C C . ALA A 1 196 ? -18.756 -5.914 -19.010 1.00 46.38 196 ALA A C 1
ATOM 1515 O O . ALA A 1 196 ? -19.103 -6.157 -20.187 1.00 46.38 196 ALA A O 1
#

Foldseek 3Di:
DFDDAQFWFAFLLRDIDDPWAQDPVNPAFTHQGPVGWTADRQQATDDDPDGDSRGTDGTDDPVVVVDPDDPVPPPDDDDDPDDPPDPPPDDDPVVVVVPPVCVVVVVLLVVLVCCCVPNCVCVPWCVVPDLCPTVLLVVCVVVPLVVLQVQLVVLQVVLVVCVVVVNNVVSSSSNSVSVSSVVSSVVRVVVVVVVD

Mean predicted aligned error: 17.85 Å